Protein AF-A0A3D4JQE5-F1 (afdb_monomer_lite)

Radius of gyration: 26.77 Å; chains: 1; bounding box: 63×33×75 Å

pLDDT: mean 91.52, std 11.57, range [25.41, 98.88]

Foldseek 3Di:
DDDDDPDPPQDKDKDKDFQDDLQQKWKQWPLQFIDSNDQKDFLQQDDPPIGTKMKGKAFWDADPQQWDWDFKKKKFFFADWWQWKKKKWKKKAAFFDDGQPPGRDSVSSVVVVPGHIAPDTDIFIDRTHDGRDMDMGGTCVVNVCRSPVHGPRGGMMMMMMHIPNIITRMTGDPNNDPPRGMMMMTIITDPDDDDDFDDPDLLQKWKAFPVWQFIDSDDPDFCQLQDDPPTGIDMGGHTPPPDDPPPDDPPDDDDDDDDPDDDPDDGDGDDDDAPDHDDGHDRDRNRPVVRD

Structure (mmCIF, N/CA/C/O backbone):
data_AF-A0A3D4JQE5-F1
#
_entry.id   AF-A0A3D4JQE5-F1
#
loop_
_atom_site.group_PDB
_atom_site.id
_atom_site.type_symbol
_atom_site.label_atom_id
_atom_site.label_alt_id
_atom_site.label_comp_id
_atom_site.label_asym_id
_atom_site.label_entity_id
_atom_site.label_seq_id
_atom_site.pdbx_PDB_ins_code
_atom_site.Cartn_x
_atom_site.Cartn_y
_atom_site.Cartn_z
_atom_site.occupancy
_atom_site.B_iso_or_equiv
_atom_site.auth_seq_id
_atom_site.auth_comp_id
_atom_site.auth_asym_id
_atom_site.auth_atom_id
_atom_site.pdbx_PDB_model_num
ATOM 1 N N . MET A 1 1 ? 19.217 -6.061 46.600 1.00 32.53 1 MET A N 1
ATOM 2 C CA . MET A 1 1 ? 19.651 -5.000 45.668 1.00 32.53 1 MET A CA 1
ATOM 3 C C . MET A 1 1 ? 19.174 -5.424 44.291 1.00 32.53 1 MET A C 1
ATOM 5 O O . MET A 1 1 ? 19.676 -6.417 43.785 1.00 32.53 1 MET A O 1
ATOM 9 N N . ALA A 1 2 ? 18.116 -4.801 43.775 1.00 29.97 2 ALA A N 1
ATOM 10 C CA . ALA A 1 2 ? 17.581 -5.117 42.454 1.00 29.97 2 ALA A CA 1
ATOM 11 C C . ALA A 1 2 ? 18.119 -4.085 41.462 1.00 29.97 2 ALA A C 1
ATOM 13 O O . ALA A 1 2 ? 18.009 -2.882 41.693 1.00 29.97 2 ALA A O 1
ATOM 14 N N . LEU A 1 3 ? 18.747 -4.575 40.402 1.00 25.41 3 LEU A N 1
ATOM 15 C CA . LEU A 1 3 ? 19.205 -3.781 39.276 1.00 25.41 3 LEU A CA 1
ATOM 16 C C . LEU A 1 3 ? 18.044 -3.718 38.279 1.00 25.41 3 LEU A C 1
ATOM 18 O O . LEU A 1 3 ? 17.821 -4.666 37.532 1.00 25.41 3 LEU A O 1
ATOM 22 N N . CYS A 1 4 ? 17.266 -2.639 38.322 1.00 29.02 4 CYS A N 1
ATOM 23 C CA . CYS A 1 4 ? 16.270 -2.340 37.298 1.00 29.02 4 CYS A CA 1
ATOM 24 C C . CYS A 1 4 ? 16.925 -1.462 36.231 1.00 29.02 4 CYS A C 1
ATOM 26 O O . CYS A 1 4 ? 17.362 -0.354 36.536 1.00 29.02 4 CYS A O 1
ATOM 28 N N . PHE A 1 5 ? 16.965 -1.936 34.989 1.00 32.38 5 PHE A N 1
ATOM 29 C CA . PHE A 1 5 ? 17.209 -1.085 33.829 1.00 32.38 5 PHE A CA 1
ATOM 30 C C . PHE A 1 5 ? 15.931 -1.008 33.002 1.00 32.38 5 PHE A C 1
ATOM 32 O O . PHE A 1 5 ? 15.324 -2.034 32.698 1.00 32.38 5 PHE A O 1
ATOM 39 N N . SER A 1 6 ? 15.548 0.204 32.610 1.00 42.94 6 SER A N 1
ATOM 40 C CA . SER A 1 6 ? 14.575 0.417 31.545 1.00 42.94 6 SER A CA 1
ATOM 41 C C . SER A 1 6 ? 15.231 0.007 30.229 1.00 42.94 6 SER A C 1
ATOM 43 O O . SER A 1 6 ? 16.104 0.706 29.718 1.00 42.94 6 SER A O 1
ATOM 45 N N . CYS A 1 7 ? 14.866 -1.160 29.703 1.00 34.25 7 CYS A N 1
ATOM 46 C CA . CYS A 1 7 ? 15.237 -1.554 28.352 1.00 34.25 7 CYS A CA 1
ATOM 47 C C . CYS A 1 7 ? 14.166 -1.007 27.407 1.00 34.25 7 CYS A C 1
ATOM 49 O O . CYS A 1 7 ? 13.014 -1.434 27.469 1.00 34.25 7 CYS A O 1
ATOM 51 N N . PHE A 1 8 ? 14.527 -0.047 26.556 1.00 46.41 8 PHE A N 1
ATOM 52 C CA . PHE A 1 8 ? 13.690 0.295 25.412 1.00 46.41 8 PHE A CA 1
ATOM 53 C C . PHE A 1 8 ? 13.686 -0.915 24.481 1.00 46.41 8 PHE A C 1
ATOM 55 O O . PHE A 1 8 ? 14.697 -1.225 23.848 1.00 46.41 8 PHE A O 1
ATOM 62 N N . VAL A 1 9 ? 12.566 -1.631 24.426 1.00 48.09 9 VAL A N 1
ATOM 63 C CA . VAL A 1 9 ? 12.367 -2.682 23.431 1.00 48.09 9 VAL A CA 1
ATOM 64 C C . VAL A 1 9 ? 12.061 -1.972 22.116 1.00 48.09 9 VAL A C 1
ATOM 66 O O . VAL A 1 9 ? 10.905 -1.746 21.780 1.00 48.09 9 VAL A O 1
ATOM 69 N N . PHE A 1 10 ? 13.098 -1.571 21.379 1.00 55.66 10 PHE A N 1
ATOM 70 C CA . PHE A 1 10 ? 12.942 -1.155 19.986 1.00 55.66 10 PHE A CA 1
ATOM 71 C C . PHE A 1 10 ? 12.584 -2.397 19.163 1.00 55.66 10 PHE A C 1
ATOM 73 O O . PHE A 1 10 ? 13.444 -3.024 18.546 1.00 55.66 10 PHE A O 1
ATOM 80 N N . SER A 1 11 ? 11.315 -2.806 19.207 1.00 68.06 11 SER A N 1
ATOM 81 C CA . SER A 1 11 ? 10.825 -3.875 18.347 1.00 68.06 11 SER A CA 1
ATOM 82 C C . SER A 1 11 ? 10.813 -3.356 16.916 1.00 68.06 11 SER A C 1
ATOM 84 O O . SER A 1 11 ? 10.129 -2.380 16.598 1.00 68.06 11 SER A O 1
ATOM 86 N N . GLN A 1 12 ? 11.581 -4.003 16.043 1.00 79.56 12 GLN A N 1
ATOM 87 C CA . GLN A 1 12 ? 11.467 -3.763 14.613 1.00 79.56 12 GLN A CA 1
ATOM 88 C C . GLN A 1 12 ? 10.039 -4.118 14.182 1.00 79.56 12 GLN A C 1
ATOM 90 O O . GLN A 1 12 ? 9.563 -5.228 14.408 1.00 79.56 12 GLN A O 1
ATOM 95 N N . SER A 1 13 ? 9.362 -3.142 13.597 1.00 89.81 13 SER A N 1
ATOM 96 C CA . SER A 1 13 ? 8.036 -3.256 13.007 1.00 89.81 13 SER A CA 1
ATOM 97 C C . SER A 1 13 ? 8.156 -3.298 11.487 1.00 89.81 13 SER A C 1
ATOM 99 O O . SER A 1 13 ? 9.138 -2.819 10.910 1.00 89.81 13 SER A O 1
ATOM 101 N N . GLN A 1 14 ? 7.150 -3.875 10.837 1.00 93.00 14 GLN A N 1
ATOM 102 C CA . GLN A 1 14 ? 7.084 -3.987 9.386 1.00 93.00 14 GLN A CA 1
ATOM 103 C C . GLN A 1 14 ? 5.750 -3.436 8.890 1.00 93.00 14 GLN A C 1
ATOM 105 O O . GLN A 1 14 ? 4.693 -3.918 9.289 1.00 93.00 14 GLN A O 1
ATOM 110 N N . TYR A 1 15 ? 5.817 -2.483 7.963 1.00 94.12 15 TYR A N 1
ATOM 111 C CA . TYR A 1 15 ? 4.706 -2.132 7.086 1.00 94.12 15 TYR A CA 1
ATOM 112 C C . TYR A 1 15 ? 4.924 -2.822 5.738 1.00 94.12 15 TYR A C 1
ATOM 114 O O . TYR A 1 15 ? 6.042 -2.836 5.213 1.00 94.12 15 TYR A O 1
ATOM 122 N N . GLN A 1 16 ? 3.868 -3.400 5.173 1.00 96.06 16 GLN A N 1
ATOM 123 C CA . GLN A 1 16 ? 3.896 -3.988 3.840 1.00 96.06 16 GLN A CA 1
ATOM 124 C C . GLN A 1 16 ? 2.581 -3.705 3.123 1.00 96.06 16 GLN A C 1
ATOM 126 O O . GLN A 1 16 ? 1.510 -3.894 3.694 1.00 96.06 16 GLN A O 1
ATOM 131 N N . THR A 1 17 ? 2.678 -3.335 1.851 1.00 96.38 17 THR A N 1
ATOM 132 C CA . THR A 1 17 ? 1.536 -3.214 0.943 1.00 96.38 17 THR A CA 1
ATOM 133 C C . THR A 1 17 ? 1.910 -3.748 -0.438 1.00 96.38 17 THR A C 1
ATOM 135 O O . THR A 1 17 ? 3.093 -3.883 -0.759 1.00 96.38 17 THR A O 1
ATOM 138 N N . GLU A 1 18 ? 0.915 -4.085 -1.247 1.00 96.56 18 GLU A N 1
ATOM 139 C CA . GLU A 1 18 ? 1.091 -4.503 -2.639 1.00 96.56 18 GLU A CA 1
ATOM 140 C C . GLU A 1 18 ? 0.409 -3.519 -3.589 1.00 96.56 18 GLU A C 1
ATOM 142 O O . GLU A 1 18 ? -0.426 -2.715 -3.171 1.00 96.56 18 GLU A O 1
ATOM 147 N N . ILE A 1 19 ? 0.767 -3.578 -4.872 1.00 96.81 19 ILE A N 1
ATOM 148 C CA . ILE A 1 19 ? 0.050 -2.849 -5.921 1.00 96.81 19 ILE A CA 1
ATOM 149 C C . ILE A 1 19 ? -1.443 -3.197 -5.835 1.00 96.81 19 ILE A C 1
ATOM 151 O O . ILE A 1 19 ? -1.839 -4.360 -5.928 1.00 96.81 19 ILE A O 1
ATOM 155 N N . SER A 1 20 ? -2.269 -2.177 -5.605 1.00 95.06 20 SER A N 1
ATOM 156 C CA . SER A 1 20 ? -3.674 -2.329 -5.201 1.00 95.06 20 SER A CA 1
ATOM 157 C C . SER A 1 20 ? -4.678 -2.182 -6.350 1.00 95.06 20 SER A C 1
ATOM 159 O O . SER A 1 20 ? -5.849 -2.527 -6.188 1.00 95.06 20 SER A O 1
ATOM 161 N N . SER A 1 21 ? -4.245 -1.700 -7.519 1.00 95.06 21 SER A N 1
ATOM 162 C CA . SER A 1 21 ? -5.092 -1.545 -8.705 1.00 95.06 21 SER A CA 1
ATOM 163 C C . SER A 1 21 ? -4.290 -1.700 -9.998 1.00 95.06 21 SER A C 1
ATOM 165 O O . SER A 1 21 ? -3.073 -1.547 -9.990 1.00 95.06 21 SER A O 1
ATOM 167 N N . GLN A 1 22 ? -4.976 -1.960 -11.114 1.00 94.31 22 GLN A N 1
ATOM 168 C CA . GLN A 1 22 ? -4.338 -2.136 -12.424 1.00 94.31 22 GLN A CA 1
ATOM 169 C C . GLN A 1 22 ? -3.566 -0.893 -12.885 1.00 94.31 22 GLN A C 1
ATOM 171 O O . GLN A 1 22 ? -2.544 -1.013 -13.531 1.00 94.31 22 GLN A O 1
ATOM 176 N N . SER A 1 23 ? -4.023 0.314 -12.544 1.00 95.00 23 SER A N 1
ATOM 177 C CA . SER A 1 23 ? -3.333 1.549 -12.940 1.00 95.00 23 SER A CA 1
ATOM 178 C C . SER A 1 23 ? -2.126 1.894 -12.063 1.00 95.00 23 SER A C 1
ATOM 180 O O . SER A 1 23 ? -1.530 2.952 -12.254 1.00 95.00 23 SER A O 1
ATOM 182 N N . ASN A 1 24 ? -1.811 1.072 -11.060 1.00 97.00 24 ASN A N 1
ATOM 183 C CA . ASN A 1 24 ? -0.761 1.362 -10.087 1.00 97.00 24 ASN A CA 1
ATOM 184 C C . ASN A 1 24 ? 0.601 0.780 -10.481 1.00 97.00 24 ASN A C 1
ATOM 186 O O . ASN A 1 24 ? 1.597 1.114 -9.848 1.00 97.00 24 ASN A O 1
ATOM 190 N N . ASP A 1 25 ? 0.682 -0.020 -11.535 1.00 97.12 25 ASP A N 1
ATOM 191 C CA . ASP A 1 25 ? 1.924 -0.282 -12.246 1.00 97.12 25 ASP A CA 1
ATOM 192 C C . ASP A 1 25 ? 1.787 0.120 -13.715 1.00 97.12 25 ASP A C 1
ATOM 194 O O . ASP A 1 25 ? 0.695 0.136 -14.280 1.00 97.12 25 ASP A O 1
ATOM 198 N N . ALA A 1 26 ? 2.885 0.590 -14.301 1.00 97.69 26 ALA A N 1
ATOM 199 C CA . ALA A 1 26 ? 2.858 1.135 -15.647 1.00 97.69 26 ALA A CA 1
ATOM 200 C C . ALA A 1 26 ? 4.175 0.925 -16.389 1.00 97.69 26 ALA A C 1
ATOM 202 O O . ALA A 1 26 ? 5.257 1.201 -15.864 1.00 97.69 26 ALA A O 1
ATOM 203 N N . GLU A 1 27 ? 4.048 0.549 -17.653 1.00 97.75 27 GLU A N 1
ATOM 204 C CA . GLU A 1 27 ? 5.104 0.486 -18.656 1.00 97.75 27 GLU A CA 1
ATOM 205 C C . GLU A 1 27 ? 5.055 1.763 -19.503 1.00 97.75 27 GLU A C 1
ATOM 207 O O . GLU A 1 27 ? 4.039 2.047 -20.142 1.00 97.75 27 GLU A O 1
ATOM 212 N N . VAL A 1 28 ? 6.132 2.549 -19.564 1.00 98.31 28 VAL A N 1
ATOM 213 C CA . VAL A 1 28 ? 6.180 3.740 -20.429 1.00 98.31 28 VAL A CA 1
ATOM 214 C C . VAL A 1 28 ? 7.209 3.564 -21.535 1.00 98.31 28 VAL A C 1
ATOM 216 O O . VAL A 1 28 ? 8.416 3.704 -21.317 1.00 98.31 28 VAL A O 1
ATOM 219 N N . LEU A 1 29 ? 6.709 3.369 -22.753 1.00 97.06 29 LEU A N 1
ATOM 220 C CA . LEU A 1 29 ? 7.501 3.184 -23.966 1.00 97.06 29 LEU A CA 1
ATOM 221 C C . LEU A 1 29 ? 8.334 4.429 -24.328 1.00 97.06 29 LEU A C 1
ATOM 223 O O . LEU A 1 29 ? 8.120 5.547 -23.836 1.00 97.06 29 LEU A O 1
ATOM 227 N N . ALA A 1 30 ? 9.295 4.260 -25.236 1.00 96.25 30 ALA A N 1
ATOM 228 C CA . ALA A 1 30 ? 10.155 5.341 -25.731 1.00 96.25 30 ALA A CA 1
ATOM 229 C C . ALA A 1 30 ? 9.382 6.500 -26.399 1.00 96.25 30 ALA A C 1
ATOM 231 O O . ALA A 1 30 ? 9.798 7.653 -26.300 1.00 96.25 30 ALA A O 1
ATOM 232 N N . ASN A 1 31 ? 8.235 6.218 -27.025 1.00 96.00 31 ASN A N 1
ATOM 233 C CA . ASN A 1 31 ? 7.315 7.219 -27.593 1.00 96.00 31 ASN A CA 1
ATOM 234 C C . ASN A 1 31 ? 6.386 7.872 -26.536 1.00 96.00 31 ASN A C 1
ATOM 236 O O . ASN A 1 31 ? 5.529 8.685 -26.885 1.00 96.00 31 ASN A O 1
ATOM 240 N N . ASN A 1 32 ? 6.569 7.528 -25.257 1.00 97.81 32 ASN A N 1
ATOM 241 C CA . ASN A 1 32 ? 5.815 7.973 -24.084 1.00 97.81 32 ASN A CA 1
ATOM 242 C C . ASN A 1 32 ? 4.377 7.462 -23.967 1.00 97.81 32 ASN A C 1
ATOM 244 O O . ASN A 1 32 ? 3.674 7.904 -23.061 1.00 97.81 32 ASN A O 1
ATOM 248 N N . THR A 1 33 ? 3.918 6.547 -24.821 1.00 97.19 33 THR A N 1
ATOM 249 C CA . THR A 1 33 ? 2.646 5.863 -24.546 1.00 97.19 33 THR A CA 1
ATOM 250 C C . THR A 1 33 ? 2.795 4.953 -23.334 1.00 97.19 33 THR A C 1
ATOM 252 O O . THR A 1 33 ? 3.892 4.458 -23.059 1.00 97.19 33 THR A O 1
ATOM 255 N N . VAL A 1 34 ? 1.696 4.765 -22.610 1.00 97.31 34 VAL A N 1
ATOM 256 C CA . VAL A 1 34 ? 1.672 4.012 -21.352 1.00 97.31 34 VAL A CA 1
ATOM 257 C C . VAL A 1 34 ? 0.869 2.733 -21.532 1.00 97.31 34 VAL A C 1
ATOM 259 O O . VAL A 1 34 ? -0.220 2.786 -22.104 1.00 97.31 34 VAL A O 1
ATOM 262 N N . SER A 1 35 ? 1.394 1.621 -21.031 1.00 95.56 35 SER A N 1
ATOM 263 C CA . SER A 1 35 ? 0.659 0.378 -20.810 1.00 95.56 35 SER A CA 1
ATOM 264 C C . SER A 1 35 ? 0.369 0.243 -19.319 1.00 95.56 35 SER A C 1
ATOM 266 O O . SER A 1 35 ? 1.259 0.459 -18.497 1.00 95.56 35 SER A O 1
ATOM 268 N N . PHE A 1 36 ? -0.881 -0.064 -18.984 1.00 93.81 36 PHE A N 1
ATOM 269 C CA . PHE A 1 36 ? -1.316 -0.326 -17.609 1.00 93.81 36 PHE A CA 1
ATOM 270 C C . PHE A 1 36 ? -1.842 -1.745 -17.444 1.00 93.81 36 PHE A C 1
ATOM 272 O O . PHE A 1 36 ? -2.075 -2.149 -16.323 1.00 93.81 36 PHE A O 1
ATOM 279 N N . ASP A 1 37 ? -2.110 -2.478 -18.523 1.00 87.38 37 ASP A N 1
ATOM 280 C CA . ASP A 1 37 ? -2.814 -3.763 -18.528 1.00 87.38 37 ASP A CA 1
ATOM 281 C C . ASP A 1 37 ? -1.902 -4.948 -18.871 1.00 87.38 37 ASP A C 1
ATOM 283 O O . ASP A 1 37 ? -2.392 -6.048 -19.129 1.00 87.38 37 ASP A O 1
ATOM 287 N N . SER A 1 38 ? -0.583 -4.737 -18.828 1.00 87.06 38 SER A N 1
ATOM 288 C CA . SER A 1 38 ? 0.398 -5.805 -19.002 1.00 87.06 38 SER A CA 1
ATOM 289 C C . SER A 1 38 ? 0.265 -6.870 -17.907 1.00 87.06 38 SER A C 1
ATOM 291 O O . SER A 1 38 ? -0.024 -6.568 -16.741 1.00 87.06 38 SER A O 1
ATOM 293 N N . SER A 1 39 ? 0.457 -8.139 -18.273 1.00 85.12 39 SER A N 1
ATOM 294 C CA . SER A 1 39 ? 0.485 -9.269 -17.328 1.00 85.12 39 SER A CA 1
ATOM 295 C C . SER A 1 39 ? 1.779 -9.339 -16.512 1.00 85.12 39 SER A C 1
ATOM 297 O O . SER A 1 39 ? 1.828 -9.972 -15.450 1.00 85.12 39 SER A O 1
ATOM 299 N N . ASP A 1 40 ? 2.798 -8.658 -17.003 1.00 93.69 40 ASP A N 1
ATOM 300 C CA . ASP A 1 40 ? 4.170 -8.617 -16.547 1.00 93.69 40 ASP A CA 1
ATOM 301 C C . ASP A 1 40 ? 4.720 -7.185 -16.608 1.00 93.69 40 ASP A C 1
ATOM 303 O O . ASP A 1 40 ? 4.018 -6.251 -16.984 1.00 93.69 40 ASP A O 1
ATOM 307 N N . LEU A 1 41 ? 5.923 -7.007 -16.070 1.00 97.69 41 LEU A N 1
ATOM 308 C CA . LEU A 1 41 ? 6.670 -5.761 -16.039 1.00 97.69 41 LEU A CA 1
ATOM 309 C C . LEU A 1 41 ? 8.107 -6.044 -16.474 1.00 97.69 41 LEU A C 1
ATOM 311 O O . LEU A 1 41 ? 8.836 -6.792 -15.799 1.00 97.69 41 LEU A O 1
ATOM 315 N N . GLU A 1 42 ? 8.570 -5.386 -17.532 1.00 96.81 42 GLU A N 1
ATOM 316 C CA . GLU A 1 42 ? 9.903 -5.623 -18.083 1.00 96.81 42 GLU A CA 1
ATOM 317 C C . GLU A 1 42 ? 10.897 -4.652 -17.447 1.00 96.81 42 GLU A C 1
ATOM 319 O O . GLU A 1 42 ? 11.346 -3.659 -18.038 1.00 96.81 42 GLU A O 1
ATOM 324 N N . LEU A 1 43 ? 11.291 -4.960 -16.209 1.00 98.19 43 LEU A N 1
ATOM 325 C CA . LEU A 1 43 ? 12.202 -4.105 -15.447 1.00 98.19 43 LEU A CA 1
ATOM 326 C C . LEU A 1 43 ? 13.557 -3.935 -16.145 1.00 98.19 43 LEU A C 1
ATOM 328 O O . LEU A 1 43 ? 14.231 -2.931 -15.917 1.00 98.19 43 LEU A O 1
ATOM 332 N N . SER A 1 44 ? 13.948 -4.853 -17.039 1.00 97.50 44 SER A N 1
ATOM 333 C CA . SER A 1 44 ? 15.145 -4.704 -17.879 1.00 97.50 44 SER A CA 1
ATOM 334 C C . SER A 1 44 ? 15.124 -3.501 -18.815 1.00 97.50 44 SER A C 1
ATOM 336 O O . SER A 1 44 ? 16.181 -3.128 -19.333 1.00 97.50 44 SER A O 1
ATOM 338 N N . GLY A 1 45 ? 13.988 -2.817 -18.945 1.00 97.50 45 GLY A N 1
ATOM 339 C CA . GLY A 1 45 ? 13.854 -1.568 -19.685 1.00 97.50 45 GLY A CA 1
ATOM 340 C C . GLY A 1 45 ? 13.606 -1.783 -21.175 1.00 97.50 45 GLY A C 1
ATOM 341 O O . GLY A 1 45 ? 13.839 -0.870 -21.973 1.00 97.50 45 GLY A O 1
ATOM 342 N N . LYS A 1 46 ? 13.169 -2.987 -21.560 1.00 96.06 46 LYS A N 1
ATOM 343 C CA . LYS A 1 46 ? 12.733 -3.303 -22.918 1.00 96.06 46 LYS A CA 1
ATOM 344 C C . LYS A 1 46 ? 11.757 -4.481 -22.949 1.00 96.06 46 LYS A C 1
ATOM 346 O O . LYS A 1 46 ? 11.968 -5.438 -22.215 1.00 96.06 46 LYS A O 1
ATOM 351 N N . ASP A 1 47 ? 10.832 -4.455 -23.899 1.00 93.38 47 ASP A N 1
ATOM 352 C CA . ASP A 1 47 ? 10.135 -5.638 -24.415 1.00 93.38 47 ASP A CA 1
ATOM 353 C C . ASP A 1 47 ? 10.620 -5.894 -25.852 1.00 93.38 47 ASP A C 1
ATOM 355 O O . ASP A 1 47 ? 10.451 -5.065 -26.758 1.00 93.38 47 ASP A O 1
ATOM 359 N N . GLY A 1 48 ? 11.328 -7.007 -26.058 1.00 91.38 48 GLY A N 1
ATOM 360 C CA . GLY A 1 48 ? 12.019 -7.290 -27.314 1.00 91.38 48 GLY A CA 1
ATOM 361 C C . GLY A 1 48 ? 12.995 -6.168 -27.694 1.00 91.38 48 GLY A C 1
ATOM 362 O O . GLY A 1 48 ? 14.052 -6.012 -27.078 1.00 91.38 48 GLY A O 1
ATOM 363 N N . THR A 1 49 ? 12.657 -5.394 -28.731 1.00 92.38 49 THR A N 1
ATOM 364 C CA . THR A 1 49 ? 13.425 -4.217 -29.191 1.00 92.38 49 THR A CA 1
ATOM 365 C C . THR A 1 49 ? 12.861 -2.879 -28.707 1.00 92.38 49 THR A C 1
ATOM 367 O O . THR A 1 49 ? 13.469 -1.835 -28.953 1.00 92.38 49 THR A O 1
ATOM 370 N N . ASN A 1 50 ? 11.690 -2.879 -28.073 1.00 94.94 50 ASN A N 1
ATOM 371 C CA . ASN A 1 50 ? 11.001 -1.670 -27.642 1.00 94.94 50 ASN A CA 1
ATOM 372 C C . ASN A 1 50 ? 11.520 -1.251 -26.272 1.00 94.94 50 ASN A C 1
ATOM 374 O O . ASN A 1 50 ? 11.338 -1.971 -25.303 1.00 94.94 50 ASN A O 1
ATOM 378 N N . LEU A 1 51 ? 12.164 -0.088 -26.181 1.00 97.69 51 LEU A N 1
ATOM 379 C CA . LEU A 1 51 ? 12.641 0.444 -24.905 1.00 97.69 51 LEU A CA 1
ATOM 380 C C . LEU A 1 51 ? 11.491 1.013 -24.074 1.00 97.69 51 LEU A C 1
ATOM 382 O O . LEU A 1 51 ? 10.628 1.723 -24.605 1.00 97.69 51 LEU A O 1
ATOM 386 N N . GLN A 1 52 ? 11.559 0.796 -22.763 1.00 96.88 52 GLN A N 1
ATOM 387 C CA . GLN A 1 52 ? 10.579 1.303 -21.812 1.00 96.88 52 GLN A CA 1
ATOM 388 C C . GLN A 1 52 ? 11.146 1.499 -20.408 1.00 96.88 52 GLN A C 1
ATOM 390 O O . GLN A 1 52 ? 12.291 1.164 -20.108 1.00 96.88 52 GLN A O 1
ATOM 395 N N . GLU A 1 53 ? 10.339 2.115 -19.557 1.00 98.19 53 GLU A N 1
ATOM 396 C CA . GLU A 1 53 ? 10.620 2.327 -18.142 1.00 98.19 53 GLU A CA 1
ATOM 397 C C . GLU A 1 53 ? 9.399 1.900 -17.330 1.00 98.19 53 GLU A C 1
ATOM 399 O O . GLU A 1 53 ? 8.271 2.137 -17.765 1.00 98.19 53 GLU A O 1
ATOM 404 N N . THR A 1 54 ? 9.622 1.327 -16.150 1.00 98.56 54 THR A N 1
ATOM 405 C CA . THR A 1 54 ? 8.543 0.831 -15.289 1.00 98.56 54 THR A CA 1
ATOM 406 C C . THR A 1 54 ? 8.298 1.793 -14.132 1.00 98.56 54 THR A C 1
ATOM 408 O O . THR A 1 54 ? 9.241 2.324 -13.534 1.00 98.56 54 THR A O 1
ATOM 411 N N . PHE A 1 55 ? 7.031 2.009 -13.794 1.00 98.69 55 PHE A N 1
ATOM 412 C CA . PHE A 1 55 ? 6.595 2.878 -12.705 1.00 98.69 55 PHE A CA 1
ATOM 413 C C . PHE A 1 55 ? 5.668 2.106 -11.773 1.00 98.69 55 PHE A C 1
ATOM 415 O O . PHE A 1 55 ? 4.810 1.364 -12.238 1.00 98.69 55 PHE A O 1
ATOM 422 N N . LEU A 1 56 ? 5.849 2.278 -10.466 1.00 98.69 56 LEU A N 1
ATOM 423 C CA . LEU A 1 56 ? 5.071 1.597 -9.430 1.00 98.69 56 LEU A CA 1
ATOM 424 C C . LEU A 1 56 ? 4.520 2.622 -8.452 1.00 98.69 56 LEU A C 1
ATOM 426 O O . LEU A 1 56 ? 5.301 3.396 -7.907 1.00 98.69 56 LEU A O 1
ATOM 430 N N . TYR A 1 57 ? 3.220 2.580 -8.188 1.00 98.44 57 TYR A N 1
ATOM 431 C CA . TYR A 1 57 ? 2.503 3.471 -7.287 1.00 98.44 57 TYR A CA 1
ATOM 432 C C . TYR A 1 57 ? 1.863 2.687 -6.139 1.00 98.44 57 TYR A C 1
ATOM 434 O O . TYR A 1 57 ? 1.047 1.790 -6.337 1.00 98.44 57 TYR A O 1
ATOM 442 N N . PHE A 1 58 ? 2.209 3.063 -4.915 1.00 98.31 58 PHE A N 1
ATOM 443 C CA . PHE A 1 58 ? 1.666 2.505 -3.683 1.00 98.31 58 PHE A CA 1
ATOM 444 C C . PHE A 1 58 ? 0.892 3.601 -2.946 1.00 98.31 58 PHE A C 1
ATOM 446 O O . PHE A 1 58 ? 1.461 4.643 -2.613 1.00 98.31 58 PHE A O 1
ATOM 453 N N . ASN A 1 59 ? -0.398 3.381 -2.697 1.00 95.75 59 ASN A N 1
ATOM 454 C CA . ASN A 1 59 ? -1.263 4.318 -1.978 1.00 95.75 59 ASN A CA 1
ATOM 455 C C . ASN A 1 59 ? -1.420 3.960 -0.493 1.00 95.75 59 ASN A C 1
ATOM 457 O O . ASN A 1 59 ? -1.189 2.821 -0.090 1.00 95.75 59 ASN A O 1
ATOM 461 N N . ASP A 1 60 ? -1.855 4.946 0.294 1.00 93.38 60 ASP A N 1
ATOM 462 C CA . ASP A 1 60 ? -2.299 4.799 1.689 1.00 93.38 60 ASP A CA 1
ATOM 463 C C . ASP A 1 60 ? -1.237 4.230 2.644 1.00 93.38 60 ASP A C 1
ATOM 465 O O . ASP A 1 60 ? -1.518 3.463 3.573 1.00 93.38 60 ASP A O 1
ATOM 469 N N . ILE A 1 61 ? 0.017 4.639 2.448 1.00 94.25 61 ILE A N 1
ATOM 470 C CA . ILE A 1 61 ? 1.108 4.255 3.340 1.00 94.25 61 ILE A CA 1
ATOM 471 C C . ILE A 1 61 ? 1.011 5.090 4.599 1.00 94.25 61 ILE A C 1
ATOM 473 O O . ILE A 1 61 ? 1.173 6.306 4.550 1.00 94.25 61 ILE A O 1
ATOM 477 N N . THR A 1 62 ? 0.765 4.423 5.723 1.00 91.81 62 THR A N 1
ATOM 478 C CA . THR A 1 62 ? 0.668 5.049 7.041 1.00 91.81 62 THR A CA 1
ATOM 479 C C . THR A 1 62 ? 1.712 4.441 7.964 1.00 91.81 62 THR A C 1
ATOM 481 O O . THR A 1 62 ? 1.723 3.226 8.163 1.00 91.81 62 THR A O 1
ATOM 484 N N . LEU A 1 63 ? 2.584 5.276 8.529 1.00 91.62 63 LEU A N 1
ATOM 485 C CA . LEU A 1 63 ? 3.538 4.873 9.563 1.00 91.62 63 LEU A CA 1
ATOM 486 C C . LEU A 1 63 ? 3.261 5.673 10.846 1.00 91.62 63 LEU A C 1
ATOM 488 O O . LEU A 1 63 ? 2.731 6.786 10.776 1.00 91.62 63 LEU A O 1
ATOM 492 N N . PRO A 1 64 ? 3.620 5.141 12.027 1.00 88.94 64 PRO A N 1
ATOM 493 C CA . PRO A 1 64 ? 3.581 5.910 13.267 1.00 88.94 64 PRO A CA 1
ATOM 494 C C . PRO A 1 64 ? 4.377 7.216 13.168 1.00 88.94 64 PRO A C 1
ATOM 496 O O . PRO A 1 64 ? 5.416 7.274 12.513 1.00 88.94 64 PRO A O 1
ATOM 499 N N . SER A 1 65 ? 3.935 8.261 13.868 1.00 86.94 65 SER A N 1
ATOM 500 C CA . SER A 1 65 ? 4.581 9.583 13.818 1.00 86.94 65 SER A CA 1
ATOM 501 C C . SER A 1 65 ? 5.991 9.625 14.415 1.00 86.94 65 SER A C 1
ATOM 503 O O . SER A 1 65 ? 6.733 10.583 14.215 1.00 86.94 65 SER A O 1
ATOM 505 N N . ASP A 1 66 ? 6.366 8.603 15.175 1.00 87.75 66 ASP A N 1
ATOM 506 C CA . ASP A 1 66 ? 7.704 8.401 15.727 1.00 87.75 66 ASP A CA 1
ATOM 507 C C . ASP A 1 66 ? 8.490 7.312 14.972 1.00 87.75 66 ASP A C 1
ATOM 509 O O . ASP A 1 66 ? 9.538 6.869 15.445 1.00 87.75 66 ASP A O 1
ATOM 513 N N . ALA A 1 67 ? 7.993 6.858 13.813 1.00 90.75 67 ALA A N 1
ATOM 514 C CA . ALA A 1 67 ? 8.637 5.813 13.035 1.00 90.75 67 ALA A CA 1
ATOM 515 C C . ALA A 1 67 ? 10.019 6.257 12.540 1.00 90.75 67 ALA A C 1
ATOM 517 O O . ALA A 1 67 ? 10.172 7.221 11.788 1.00 90.75 67 ALA A O 1
ATOM 518 N N . VAL A 1 68 ? 11.034 5.478 12.904 1.00 91.75 68 VAL A N 1
ATOM 519 C CA . VAL A 1 68 ? 12.387 5.580 12.361 1.00 91.75 68 VAL A CA 1
ATOM 520 C C . VAL A 1 68 ? 12.566 4.478 11.327 1.00 91.75 68 VAL A C 1
ATOM 522 O O . VAL A 1 68 ? 12.637 3.298 11.672 1.00 91.75 68 VAL A O 1
ATOM 525 N N . VAL A 1 69 ? 12.622 4.857 10.050 1.00 93.88 69 VAL A N 1
ATOM 526 C CA . VAL A 1 69 ? 12.793 3.915 8.936 1.00 93.88 69 VAL A CA 1
ATOM 527 C C . VAL A 1 69 ? 14.199 3.315 8.960 1.00 93.88 69 VAL A C 1
ATOM 529 O O . VAL A 1 69 ? 15.211 4.022 8.965 1.00 93.88 69 VAL A O 1
ATOM 532 N N . ASN A 1 70 ? 14.267 1.987 8.952 1.00 94.44 70 ASN A N 1
ATOM 533 C CA . ASN A 1 70 ? 15.497 1.207 9.066 1.00 94.44 70 ASN A CA 1
ATOM 534 C C . ASN A 1 70 ? 15.911 0.553 7.750 1.00 94.44 70 ASN A C 1
ATOM 536 O O . ASN A 1 70 ? 17.107 0.490 7.488 1.00 94.44 70 ASN A O 1
ATOM 540 N N . ASN A 1 71 ? 14.950 0.108 6.940 1.00 97.06 71 ASN A N 1
ATOM 541 C CA . ASN A 1 71 ? 15.176 -0.500 5.628 1.00 97.06 71 ASN A CA 1
ATOM 542 C C . ASN A 1 71 ? 13.909 -0.329 4.780 1.00 97.06 71 ASN A C 1
ATOM 544 O O . ASN A 1 71 ? 12.798 -0.434 5.310 1.00 97.06 71 ASN A O 1
ATOM 548 N N . VAL A 1 72 ? 14.069 -0.100 3.482 1.00 98.31 72 VAL A N 1
ATOM 549 C CA . VAL A 1 72 ? 12.960 -0.052 2.521 1.00 98.31 72 VAL A CA 1
ATOM 550 C C . VAL A 1 72 ? 13.334 -0.912 1.332 1.00 98.31 72 VAL A C 1
ATOM 552 O O . VAL A 1 72 ? 14.442 -0.797 0.829 1.00 98.31 72 VAL A O 1
ATOM 555 N N . TYR A 1 73 ? 12.440 -1.766 0.855 1.00 98.88 73 TYR A N 1
ATOM 556 C CA . TYR A 1 73 ? 12.724 -2.566 -0.333 1.00 98.88 73 TYR A CA 1
ATOM 557 C C . TYR A 1 73 ? 11.450 -2.967 -1.064 1.00 98.88 73 TYR A C 1
ATOM 559 O O . TYR A 1 73 ? 10.351 -2.978 -0.502 1.00 98.88 73 TYR A O 1
ATOM 567 N N . LEU A 1 74 ? 11.621 -3.314 -2.335 1.00 98.88 74 LEU A N 1
ATOM 568 C CA . LEU A 1 74 ? 10.573 -3.852 -3.184 1.00 98.88 74 LEU A CA 1
ATOM 569 C C . LEU A 1 74 ? 10.699 -5.375 -3.269 1.00 98.88 74 LEU A C 1
ATOM 571 O O . LEU A 1 74 ? 11.807 -5.920 -3.308 1.00 98.88 74 LEU A O 1
ATOM 575 N N . ILE A 1 75 ? 9.560 -6.061 -3.305 1.00 98.69 75 ILE A N 1
ATOM 576 C CA . ILE A 1 75 ? 9.468 -7.491 -3.605 1.00 98.69 75 ILE A CA 1
ATOM 577 C C . ILE A 1 75 ? 8.815 -7.657 -4.972 1.00 98.69 75 ILE A C 1
ATOM 579 O O . ILE A 1 75 ? 7.754 -7.089 -5.221 1.00 98.69 75 ILE A O 1
ATOM 583 N N . PHE A 1 76 ? 9.416 -8.506 -5.798 1.00 98.56 76 PHE A N 1
ATOM 584 C CA . PHE A 1 76 ? 8.898 -8.927 -7.095 1.00 98.56 76 PHE A CA 1
ATOM 585 C C . PHE A 1 76 ? 8.867 -10.449 -7.193 1.00 98.56 76 PHE A C 1
ATOM 587 O O . PHE A 1 76 ? 9.516 -11.146 -6.407 1.00 98.56 76 PHE A O 1
ATOM 594 N N . TYR A 1 77 ? 8.148 -10.964 -8.184 1.00 98.25 77 TYR A N 1
ATOM 595 C CA . TYR A 1 77 ? 8.132 -12.382 -8.520 1.00 98.25 77 TYR A CA 1
ATOM 596 C C . TYR A 1 77 ? 8.381 -12.544 -10.013 1.00 98.25 77 TYR A C 1
ATOM 598 O O . TYR A 1 77 ? 7.770 -11.826 -10.794 1.00 98.25 77 TYR A O 1
ATOM 606 N N . GLY A 1 78 ? 9.282 -13.440 -10.412 1.00 97.81 78 GLY A N 1
ATOM 607 C CA . GLY A 1 78 ? 9.631 -13.597 -11.826 1.00 97.81 78 GLY A CA 1
ATOM 608 C C . GLY A 1 78 ? 8.470 -14.109 -12.680 1.00 97.81 78 GLY A C 1
ATOM 609 O O . GLY A 1 78 ? 7.696 -14.961 -12.230 1.00 97.81 78 GLY A O 1
ATOM 610 N N . ASP A 1 79 ? 8.361 -13.598 -13.904 1.00 96.62 79 ASP A N 1
ATOM 611 C CA . ASP A 1 79 ? 7.372 -14.047 -14.889 1.00 96.62 79 ASP A CA 1
ATOM 612 C C . ASP A 1 79 ? 7.979 -15.025 -15.898 1.00 96.62 79 ASP A C 1
ATOM 614 O O . ASP A 1 79 ? 7.488 -16.145 -16.043 1.00 96.62 79 ASP A O 1
ATOM 618 N N . GLU A 1 80 ? 9.122 -14.657 -16.476 1.00 92.75 80 GLU A N 1
ATOM 619 C CA . GLU A 1 80 ? 9.790 -15.417 -17.530 1.00 92.75 80 GLU A CA 1
ATOM 620 C C . GLU A 1 80 ? 11.188 -15.883 -17.111 1.00 92.75 80 GLU A C 1
ATOM 622 O O . GLU A 1 80 ? 11.864 -15.272 -16.280 1.00 92.75 80 GLU A O 1
ATOM 627 N N . VAL A 1 81 ? 11.648 -16.994 -17.692 1.00 95.69 81 VAL A N 1
ATOM 628 C CA . VAL A 1 81 ? 13.000 -17.502 -17.430 1.00 95.69 81 VAL A CA 1
ATOM 629 C C . VAL A 1 81 ? 14.022 -16.725 -18.249 1.00 95.69 81 VAL A C 1
ATOM 631 O O . VAL A 1 81 ? 13.926 -16.641 -19.468 1.00 95.69 81 VAL A O 1
ATOM 634 N N . SER A 1 82 ? 15.074 -16.267 -17.582 1.00 94.94 82 SER A N 1
ATOM 635 C CA . SER A 1 82 ? 16.228 -15.629 -18.205 1.00 94.94 82 SER A CA 1
ATOM 636 C C . SER A 1 82 ? 17.494 -15.949 -17.424 1.00 94.94 82 SER A C 1
ATOM 638 O O . SER A 1 82 ? 17.487 -16.020 -16.196 1.00 94.94 82 SER A O 1
ATOM 640 N N . THR A 1 83 ? 18.601 -16.142 -18.136 1.00 95.38 83 THR A N 1
ATOM 641 C CA . THR A 1 83 ? 19.927 -16.386 -17.543 1.00 95.38 83 THR A CA 1
ATOM 642 C C . THR A 1 83 ? 20.850 -15.176 -17.641 1.00 95.38 83 THR A C 1
ATOM 644 O O . THR A 1 83 ? 21.974 -15.221 -17.146 1.00 95.38 83 THR A O 1
ATOM 647 N N . ASN A 1 84 ? 20.408 -14.110 -18.310 1.00 94.81 84 ASN A N 1
ATOM 648 C CA . ASN A 1 84 ? 21.214 -12.921 -18.550 1.00 94.81 84 ASN A CA 1
ATOM 649 C C . ASN A 1 84 ? 20.990 -11.908 -17.428 1.00 94.81 84 ASN A C 1
ATOM 651 O O . ASN A 1 84 ? 19.855 -11.665 -17.023 1.00 94.81 84 ASN A O 1
ATOM 655 N N . SER A 1 85 ? 22.070 -11.303 -16.942 1.00 95.56 85 SER A N 1
ATOM 656 C CA . SER A 1 85 ? 21.981 -10.242 -15.947 1.00 95.56 85 SER A CA 1
ATOM 657 C C . SER A 1 85 ? 21.466 -8.935 -16.546 1.00 95.56 85 SER A C 1
ATOM 659 O O . SER A 1 85 ? 21.683 -8.622 -17.721 1.00 95.56 85 SER A O 1
ATOM 661 N N . THR A 1 86 ? 20.828 -8.146 -15.691 1.00 97.12 86 THR A N 1
ATOM 662 C CA . THR A 1 86 ? 20.318 -6.812 -15.998 1.00 97.12 86 THR A CA 1
ATOM 663 C C . THR A 1 86 ? 20.736 -5.869 -14.873 1.00 97.12 86 THR A C 1
ATOM 665 O O . THR A 1 86 ? 20.763 -6.261 -13.706 1.00 97.12 86 THR A O 1
ATOM 668 N N . THR A 1 87 ? 21.038 -4.615 -15.205 1.00 98.50 87 THR A N 1
ATOM 669 C CA . THR A 1 87 ? 21.264 -3.558 -14.212 1.00 98.50 87 THR A CA 1
ATOM 670 C C . THR A 1 87 ? 20.079 -2.602 -14.209 1.00 98.50 87 THR A C 1
ATOM 672 O O . THR A 1 87 ? 19.733 -2.038 -15.248 1.00 98.50 87 THR A O 1
ATOM 675 N N . LEU A 1 88 ? 19.483 -2.403 -13.036 1.00 98.62 88 LEU A N 1
ATOM 676 C CA . LEU A 1 88 ? 18.359 -1.506 -12.795 1.00 98.62 88 LEU A CA 1
ATOM 677 C C . LEU A 1 88 ? 18.816 -0.277 -12.011 1.00 98.62 88 LEU A C 1
ATOM 679 O O . LEU A 1 88 ? 19.658 -0.382 -11.120 1.00 98.62 88 LEU A O 1
ATOM 683 N N . LYS A 1 89 ? 18.204 0.872 -12.290 1.00 98.75 89 LYS A N 1
ATOM 684 C CA . LYS A 1 89 ? 18.278 2.081 -11.464 1.00 98.75 89 LYS A CA 1
ATOM 685 C C . LYS A 1 89 ? 16.897 2.400 -10.918 1.00 98.75 89 LYS A C 1
ATOM 687 O O . LYS A 1 89 ? 15.950 2.512 -11.696 1.00 98.75 89 LYS A O 1
ATOM 692 N N . ILE A 1 90 ? 16.804 2.543 -9.601 1.00 98.88 90 ILE A N 1
ATOM 693 C CA . ILE A 1 90 ? 15.557 2.821 -8.888 1.00 98.88 90 ILE A CA 1
ATOM 694 C C . ILE A 1 90 ? 15.627 4.230 -8.304 1.00 98.88 90 ILE A C 1
ATOM 696 O O . ILE A 1 90 ? 16.510 4.527 -7.496 1.00 98.88 90 ILE A O 1
ATOM 700 N N . ASN A 1 91 ? 14.678 5.073 -8.696 1.00 98.81 91 ASN A N 1
ATOM 701 C CA . ASN A 1 91 ? 14.439 6.400 -8.134 1.00 98.81 91 ASN A CA 1
ATOM 702 C C . ASN A 1 91 ? 13.062 6.433 -7.462 1.00 98.81 91 ASN A C 1
ATOM 704 O O . ASN A 1 91 ? 12.163 5.684 -7.848 1.00 98.81 91 ASN A O 1
ATOM 708 N N . GLY A 1 92 ? 12.881 7.332 -6.499 1.00 98.44 92 GLY A N 1
ATOM 709 C CA . GLY A 1 92 ? 11.591 7.581 -5.855 1.00 98.44 92 GLY A CA 1
ATOM 710 C C . GLY A 1 92 ? 11.077 8.989 -6.139 1.00 98.44 92 GLY A C 1
ATOM 711 O O . GLY A 1 92 ? 11.873 9.917 -6.253 1.00 98.44 92 GLY A O 1
ATOM 712 N N . GLU A 1 93 ? 9.768 9.163 -6.304 1.00 98.38 93 GLU A N 1
ATOM 713 C CA . GLU A 1 93 ? 9.153 10.489 -6.463 1.00 98.38 93 GLU A CA 1
ATOM 714 C C . GLU A 1 93 ? 9.204 11.264 -5.133 1.00 98.38 93 GLU A C 1
ATOM 716 O O . GLU A 1 93 ? 8.927 10.710 -4.071 1.00 98.38 93 GLU A O 1
ATOM 721 N N . ILE A 1 94 ? 9.587 12.541 -5.182 1.00 97.38 94 ILE A N 1
ATOM 722 C CA . ILE A 1 94 ? 9.708 13.410 -4.010 1.00 97.38 94 ILE A CA 1
ATOM 723 C C . ILE A 1 94 ? 8.323 13.827 -3.513 1.00 97.38 94 ILE A C 1
ATOM 725 O O . ILE A 1 94 ? 7.537 14.419 -4.255 1.00 97.38 94 ILE A O 1
ATOM 729 N N . GLY A 1 95 ? 8.074 13.611 -2.222 1.00 95.50 95 GLY A N 1
ATOM 730 C CA . GLY A 1 95 ? 6.803 13.899 -1.571 1.00 95.50 95 GLY A CA 1
ATOM 731 C C . GLY A 1 95 ? 5.723 12.852 -1.852 1.00 95.50 95 GLY A C 1
ATOM 732 O O . GLY A 1 95 ? 5.959 11.802 -2.445 1.00 95.50 95 GLY A O 1
ATOM 733 N N . SER A 1 96 ? 4.506 13.138 -1.383 1.00 96.25 96 SER A N 1
ATOM 734 C CA . SER A 1 96 ? 3.366 12.247 -1.605 1.00 96.25 96 SER A CA 1
ATOM 735 C C . SER A 1 96 ? 2.949 12.286 -3.074 1.00 96.25 96 SER A C 1
ATOM 737 O O . SER A 1 96 ? 2.577 13.338 -3.597 1.00 96.25 96 SER A O 1
ATOM 739 N N . SER A 1 97 ? 3.020 11.134 -3.733 1.00 96.94 97 SER A N 1
ATOM 740 C CA . SER A 1 97 ? 2.786 11.004 -5.169 1.00 96.94 97 SER A CA 1
ATOM 741 C C . SER A 1 97 ? 1.300 11.118 -5.531 1.00 96.94 97 SER A C 1
ATOM 743 O O . SER A 1 97 ? 0.417 10.607 -4.833 1.00 96.94 97 SER A O 1
ATOM 745 N N . LEU A 1 98 ? 1.006 11.740 -6.674 1.00 97.12 98 LEU A N 1
ATOM 746 C CA . LEU A 1 98 ? -0.345 11.730 -7.243 1.00 97.12 98 LEU A CA 1
ATOM 747 C C . LEU A 1 98 ? -0.627 10.390 -7.948 1.00 97.12 98 LEU A C 1
ATOM 749 O O . LEU A 1 98 ? 0.300 9.838 -8.552 1.00 97.12 98 LEU A O 1
ATOM 753 N N . PRO A 1 99 ? -1.881 9.892 -7.957 1.00 97.00 99 PRO A N 1
ATOM 754 C CA . PRO A 1 99 ? -2.251 8.707 -8.732 1.00 97.00 99 PRO A CA 1
ATOM 755 C C . PRO A 1 99 ? -1.830 8.813 -10.204 1.00 97.00 99 PRO A C 1
ATOM 757 O O . PRO A 1 99 ? -1.742 9.915 -10.763 1.00 97.00 99 PRO A O 1
ATOM 760 N N . TYR A 1 100 ? -1.565 7.678 -10.851 1.00 96.31 100 TYR A N 1
ATOM 761 C CA . TYR A 1 100 ? -1.307 7.664 -12.290 1.00 96.31 100 TYR A CA 1
ATOM 762 C C . TYR A 1 100 ? -2.605 7.936 -13.066 1.00 96.31 100 TYR A C 1
ATOM 764 O O . TYR A 1 100 ? -3.644 7.355 -12.750 1.00 96.31 100 TYR A O 1
ATOM 772 N N . PRO A 1 101 ? -2.594 8.828 -14.076 1.00 93.38 101 PRO A N 1
ATOM 773 C CA . PRO A 1 101 ? -3.767 9.037 -14.915 1.00 93.38 101 PRO A CA 1
ATOM 774 C C . PRO A 1 101 ? -4.091 7.766 -15.707 1.00 93.38 101 PRO A C 1
ATOM 776 O O . PRO A 1 101 ? -3.228 7.261 -16.419 1.00 93.38 101 PRO A O 1
ATOM 779 N N . ALA A 1 102 ? -5.337 7.290 -15.653 1.00 88.12 102 ALA A N 1
ATOM 780 C CA . ALA A 1 102 ? -5.805 6.126 -16.414 1.00 88.12 102 ALA A CA 1
ATOM 781 C C . ALA A 1 102 ? -5.986 6.457 -17.914 1.00 88.12 102 ALA A C 1
ATOM 783 O O . ALA A 1 102 ? -7.099 6.525 -18.434 1.00 88.12 102 ALA A O 1
ATOM 784 N N . SER A 1 103 ? -4.880 6.743 -18.603 1.00 94.75 103 SER A N 1
ATOM 785 C CA . SER A 1 103 ? -4.832 7.106 -20.021 1.00 94.75 103 SER A CA 1
ATOM 786 C C . SER A 1 103 ? -3.524 6.636 -20.647 1.00 94.75 103 SER A C 1
ATOM 788 O O . SER A 1 103 ? -2.449 6.960 -20.151 1.00 94.75 103 SER A O 1
ATOM 790 N N . THR A 1 104 ? -3.600 5.953 -21.786 1.00 95.88 104 THR A N 1
ATOM 791 C CA . THR A 1 104 ? -2.433 5.421 -22.511 1.00 95.88 104 THR A CA 1
ATOM 792 C C . THR A 1 104 ? -1.746 6.454 -23.417 1.00 95.88 104 THR A C 1
ATOM 794 O O . THR A 1 104 ? -0.768 6.146 -24.102 1.00 95.88 104 THR A O 1
ATOM 797 N N . ALA A 1 105 ? -2.238 7.699 -23.430 1.00 97.00 105 ALA A N 1
ATOM 798 C CA . ALA A 1 105 ? -1.716 8.777 -24.265 1.00 97.00 105 ALA A CA 1
ATOM 799 C C . ALA A 1 105 ? -0.256 9.133 -23.934 1.00 97.00 105 ALA A C 1
ATOM 801 O O . ALA A 1 105 ? 0.192 9.034 -22.792 1.00 97.00 105 ALA A O 1
ATOM 802 N N . SER A 1 106 ? 0.472 9.653 -24.927 1.00 97.81 106 SER A N 1
ATOM 803 C CA . SER A 1 106 ? 1.875 10.054 -24.763 1.00 97.81 106 SER A CA 1
ATOM 804 C C . SER A 1 106 ? 2.092 11.146 -23.707 1.00 97.81 106 SER A C 1
ATOM 806 O O . SER A 1 106 ? 3.142 11.207 -23.066 1.00 97.81 106 SER A O 1
ATOM 808 N N . SER A 1 107 ? 1.087 11.998 -23.483 1.00 97.94 107 SER A N 1
ATOM 809 C CA . SER A 1 107 ? 1.091 13.000 -22.415 1.00 97.94 107 SER A CA 1
ATOM 810 C C . SER A 1 107 ? 1.110 12.378 -21.016 1.00 97.94 107 SER A C 1
ATOM 812 O O . SER A 1 107 ? 1.708 12.965 -20.113 1.00 97.94 107 SER A O 1
ATOM 814 N N . THR A 1 108 ? 0.525 11.190 -20.830 1.00 97.50 108 THR A N 1
ATOM 815 C CA . THR A 1 108 ? 0.578 10.458 -19.558 1.00 97.50 108 THR A CA 1
ATOM 816 C C . THR A 1 108 ? 1.992 9.967 -19.279 1.00 97.50 108 THR A C 1
ATOM 818 O O . THR A 1 108 ? 2.525 10.223 -18.203 1.00 97.50 108 THR A O 1
ATOM 821 N N . GLY A 1 109 ? 2.655 9.329 -20.246 1.00 98.00 109 GLY A N 1
ATOM 822 C CA . GLY A 1 109 ? 4.021 8.850 -20.031 1.00 98.00 109 GLY A CA 1
ATOM 823 C C . GLY A 1 109 ? 5.025 9.985 -19.854 1.00 98.00 109 GLY A C 1
ATOM 824 O O . GLY A 1 109 ? 5.950 9.869 -19.051 1.00 98.00 109 GLY A O 1
ATOM 825 N N . LEU A 1 110 ? 4.812 11.118 -20.536 1.00 98.00 110 LEU A N 1
ATOM 826 C CA . LEU A 1 110 ? 5.574 12.343 -20.282 1.00 98.00 110 LEU A CA 1
ATOM 827 C C . LEU A 1 110 ? 5.377 12.838 -18.846 1.00 98.00 110 LEU A C 1
ATOM 829 O O . LEU A 1 110 ? 6.374 13.122 -18.190 1.00 98.00 110 LEU A O 1
ATOM 833 N N . ASN A 1 111 ? 4.133 12.880 -18.347 1.00 98.19 111 ASN A N 1
ATOM 834 C CA . ASN A 1 111 ? 3.842 13.234 -16.955 1.00 98.19 111 A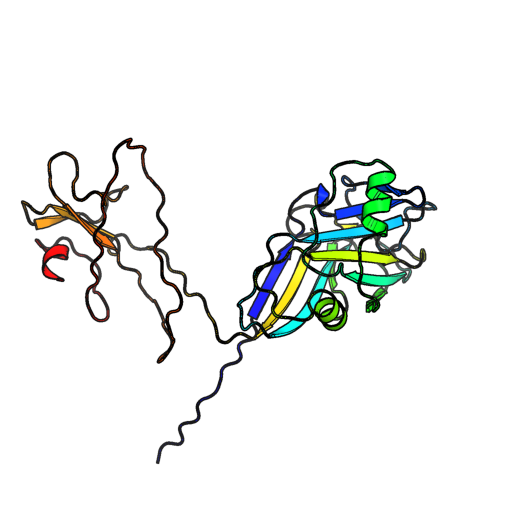SN A CA 1
ATOM 835 C C . ASN A 1 111 ? 4.617 12.340 -15.978 1.00 98.19 111 ASN A C 1
ATOM 837 O O . ASN A 1 111 ? 5.317 12.869 -15.119 1.00 98.19 111 ASN A O 1
ATOM 841 N N . LEU A 1 112 ? 4.536 11.013 -16.138 1.00 98.38 112 LEU A N 1
ATOM 842 C CA . LEU A 1 112 ? 5.214 10.042 -15.270 1.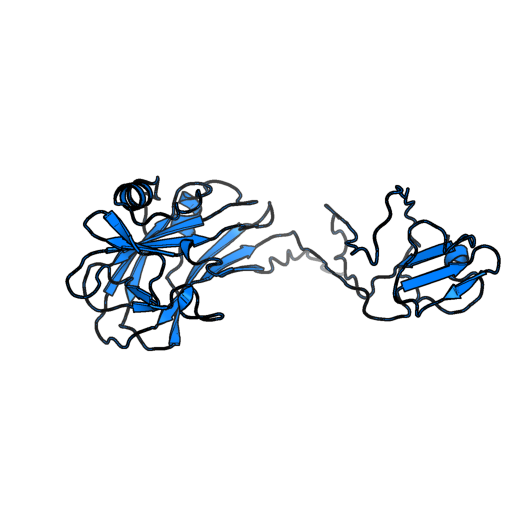00 98.38 112 LEU A CA 1
ATOM 843 C C . LEU A 1 112 ? 6.739 10.224 -15.302 1.00 98.38 112 LEU A C 1
ATOM 845 O O . LEU A 1 112 ? 7.379 10.289 -14.252 1.00 98.38 112 LEU A O 1
ATOM 849 N N . LYS A 1 113 ? 7.337 10.378 -16.489 1.00 97.94 113 LYS A N 1
ATOM 850 C CA . LYS A 1 113 ? 8.791 10.562 -16.646 1.00 97.94 113 LYS A CA 1
ATOM 851 C C . LYS A 1 113 ? 9.304 11.907 -16.126 1.00 97.94 113 LYS A C 1
ATOM 853 O O . LYS A 1 113 ? 10.484 11.984 -15.774 1.00 97.94 113 LYS A O 1
ATOM 858 N N . SER A 1 114 ? 8.462 12.944 -16.106 1.00 97.75 114 SER A N 1
ATOM 859 C CA . SER A 1 114 ? 8.833 14.311 -15.718 1.00 97.75 114 SER A CA 1
ATOM 860 C C . SER A 1 114 ? 8.520 14.661 -14.264 1.00 97.75 114 SER A C 1
ATOM 862 O O . SER A 1 114 ? 8.702 15.819 -13.883 1.00 97.75 114 SER A O 1
ATOM 864 N N . ARG A 1 115 ? 8.005 13.721 -13.459 1.00 98.06 115 ARG A N 1
ATOM 865 C CA . ARG A 1 115 ? 7.782 13.970 -12.028 1.00 98.06 115 ARG A CA 1
ATOM 866 C C . ARG A 1 115 ? 9.102 14.278 -11.319 1.00 98.06 115 ARG A C 1
ATOM 868 O O . ARG A 1 115 ? 10.184 13.963 -11.816 1.00 98.06 115 ARG A O 1
ATOM 875 N N . ASN A 1 116 ? 9.012 14.930 -10.165 1.00 97.81 116 ASN A N 1
ATOM 876 C CA . ASN A 1 116 ? 10.189 15.271 -9.377 1.00 97.81 116 ASN A CA 1
ATOM 877 C C . ASN A 1 116 ? 10.704 14.011 -8.673 1.00 97.81 116 ASN A C 1
ATOM 879 O O . ASN A 1 116 ? 10.083 13.561 -7.718 1.00 97.81 116 ASN A O 1
ATOM 883 N N . TYR A 1 117 ? 11.799 13.428 -9.155 1.00 98.38 117 TYR A N 1
ATOM 884 C CA . TYR A 1 117 ? 12.400 12.221 -8.584 1.00 98.38 117 TYR A CA 1
ATOM 885 C C . TYR A 1 117 ? 13.632 12.546 -7.740 1.00 98.38 117 TYR A C 1
ATOM 887 O O . TYR A 1 117 ? 14.270 13.581 -7.930 1.00 98.38 117 TYR A O 1
ATOM 895 N N . SER A 1 118 ? 13.993 11.618 -6.856 1.00 98.19 118 SER A N 1
ATOM 896 C CA . SER A 1 118 ? 15.261 11.619 -6.136 1.00 98.19 118 SER A CA 1
ATOM 897 C C . SER A 1 118 ? 16.440 11.765 -7.098 1.00 98.19 118 SER A C 1
ATOM 899 O O . SER A 1 118 ? 16.509 11.105 -8.139 1.00 98.19 118 SER A O 1
ATOM 901 N N . SER A 1 119 ? 17.384 12.622 -6.726 1.00 95.69 119 SER A N 1
ATOM 902 C CA . SER A 1 119 ? 18.656 12.829 -7.415 1.00 95.69 119 SER A CA 1
ATOM 903 C C . SER A 1 119 ? 19.527 11.582 -7.303 1.00 95.69 119 SER A C 1
ATOM 905 O O . SER A 1 119 ? 20.186 11.193 -8.270 1.00 95.69 119 SER A O 1
ATOM 907 N N . ASN A 1 120 ? 19.506 10.930 -6.133 1.00 96.38 120 ASN A N 1
ATOM 908 C CA . ASN A 1 120 ? 20.133 9.628 -5.951 1.00 96.38 120 ASN A CA 1
ATOM 909 C C . ASN A 1 120 ? 19.248 8.513 -6.514 1.00 96.38 120 ASN A C 1
ATOM 911 O O . ASN A 1 120 ? 18.018 8.604 -6.523 1.00 96.38 120 ASN A O 1
ATOM 915 N N . PHE A 1 121 ? 19.894 7.428 -6.929 1.00 98.31 121 PHE A N 1
ATOM 916 C CA . PHE A 1 121 ? 19.245 6.172 -7.283 1.00 98.31 121 PHE A CA 1
ATOM 917 C C . PHE A 1 121 ? 19.933 5.013 -6.566 1.00 98.31 121 PHE A C 1
ATOM 919 O O . PHE A 1 121 ? 21.109 5.102 -6.202 1.00 98.31 121 PHE A O 1
ATOM 926 N N . VAL A 1 122 ? 19.208 3.912 -6.404 1.00 98.81 122 VAL A N 1
ATOM 927 C CA . VAL A 1 122 ? 19.791 2.626 -6.009 1.00 98.81 122 VAL A CA 1
ATOM 928 C C . VAL A 1 122 ? 20.001 1.780 -7.253 1.00 98.81 122 VAL A C 1
ATOM 930 O O . VAL A 1 122 ? 19.097 1.643 -8.078 1.00 98.81 122 VAL A O 1
ATOM 933 N N . GLU A 1 123 ? 21.205 1.235 -7.398 1.00 98.69 123 GLU A N 1
ATOM 934 C CA . GLU A 1 123 ? 21.519 0.278 -8.453 1.00 98.69 123 GLU A CA 1
ATOM 935 C C . GLU A 1 123 ? 21.206 -1.147 -7.987 1.00 98.69 123 GLU A C 1
ATOM 937 O O . GLU A 1 123 ? 21.582 -1.546 -6.884 1.00 98.69 123 GLU A O 1
ATOM 942 N N . TRP A 1 124 ? 20.540 -1.925 -8.839 1.00 98.56 124 TRP A N 1
ATOM 943 C CA . TRP A 1 124 ? 20.267 -3.338 -8.602 1.00 98.56 124 TRP A CA 1
ATOM 944 C C . TRP A 1 124 ? 20.722 -4.172 -9.795 1.00 98.56 124 TRP A C 1
ATOM 946 O O . TRP A 1 124 ? 20.169 -4.072 -10.886 1.00 98.56 124 TRP A O 1
ATOM 956 N N . ILE A 1 125 ? 21.736 -5.006 -9.576 1.00 98.12 125 ILE A N 1
ATOM 957 C CA . ILE A 1 125 ? 22.211 -5.983 -10.557 1.00 98.12 125 ILE A CA 1
ATOM 958 C C . ILE A 1 125 ? 21.506 -7.313 -10.288 1.00 98.12 125 ILE A C 1
ATOM 960 O O . ILE A 1 125 ? 21.618 -7.870 -9.192 1.00 98.12 125 ILE A O 1
ATOM 964 N N . THR A 1 126 ? 20.772 -7.814 -11.276 1.00 96.44 126 THR A N 1
ATOM 965 C CA . THR A 1 126 ? 20.047 -9.087 -11.205 1.00 96.44 126 THR A CA 1
ATOM 966 C C . THR A 1 126 ? 20.848 -10.195 -11.883 1.00 96.44 126 THR A C 1
ATOM 968 O O . THR A 1 126 ? 21.646 -9.942 -12.783 1.00 96.44 126 THR A O 1
ATOM 971 N N . ASN A 1 127 ? 20.631 -11.443 -11.466 1.00 93.38 127 ASN A N 1
ATOM 972 C CA . ASN A 1 127 ? 21.310 -12.620 -12.020 1.00 93.38 127 ASN A CA 1
ATOM 973 C C . ASN A 1 127 ? 20.325 -13.472 -12.838 1.00 93.38 127 ASN A C 1
ATOM 975 O O . ASN A 1 127 ? 20.183 -14.668 -12.589 1.00 93.38 127 ASN A O 1
ATOM 979 N N . GLY A 1 128 ? 19.609 -12.833 -13.767 1.00 93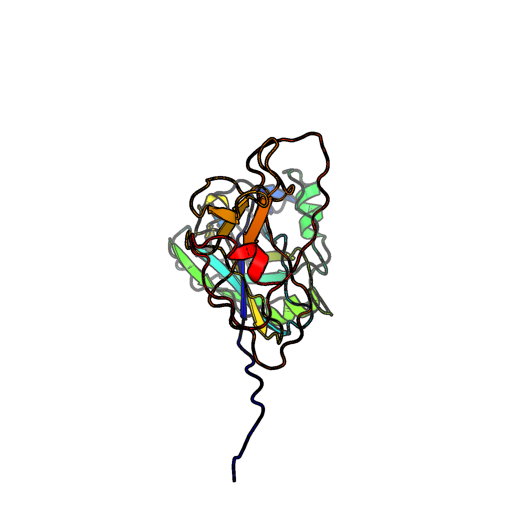.38 128 GLY A N 1
ATOM 980 C CA . GLY A 1 128 ? 18.525 -13.458 -14.522 1.00 93.38 128 GLY A CA 1
ATOM 981 C C . GLY A 1 128 ? 17.207 -13.534 -13.748 1.00 93.38 128 GLY A C 1
ATOM 982 O O . GLY A 1 128 ? 17.064 -12.964 -12.662 1.00 93.38 128 GLY A O 1
ATOM 983 N N . CYS A 1 129 ? 16.240 -14.236 -14.331 1.00 97.19 129 CYS A N 1
ATOM 984 C CA . CYS A 1 129 ? 14.878 -14.369 -13.828 1.00 97.19 129 CYS A CA 1
ATOM 985 C C . CYS A 1 129 ? 14.417 -15.834 -13.873 1.00 97.19 129 CYS A C 1
ATOM 987 O O . CYS A 1 129 ? 14.846 -16.605 -14.731 1.00 97.19 129 CYS A O 1
ATOM 989 N N . GLN A 1 130 ? 13.580 -16.238 -12.924 1.00 97.50 130 GLN A N 1
ATOM 990 C CA . GLN A 1 130 ? 12.968 -17.557 -12.819 1.00 97.50 130 GLN A CA 1
ATOM 991 C C . GLN A 1 130 ? 11.500 -17.377 -12.449 1.00 97.50 130 GLN A C 1
ATOM 993 O O . GLN A 1 130 ? 11.164 -16.591 -11.558 1.00 97.50 130 GLN A O 1
ATOM 998 N N . VAL A 1 131 ? 10.632 -18.154 -13.093 1.00 96.94 131 VAL A N 1
ATOM 999 C CA . VAL A 1 131 ? 9.184 -18.081 -12.878 1.00 96.94 131 VAL A CA 1
ATOM 1000 C C . VAL A 1 131 ? 8.847 -18.303 -11.404 1.00 96.94 131 VAL A C 1
ATOM 1002 O O . VAL A 1 131 ? 9.310 -19.263 -10.784 1.00 96.94 131 VAL A O 1
ATOM 1005 N N . ASN A 1 132 ? 8.018 -17.421 -10.846 1.00 95.94 132 ASN A N 1
ATOM 1006 C CA . ASN A 1 132 ? 7.536 -17.435 -9.462 1.00 95.94 132 ASN A CA 1
ATOM 1007 C C . ASN A 1 132 ? 8.630 -17.329 -8.382 1.00 95.94 132 ASN A C 1
ATOM 1009 O O . ASN A 1 132 ? 8.314 -17.407 -7.190 1.00 95.94 132 ASN A O 1
ATOM 1013 N N . GLN A 1 133 ? 9.899 -17.121 -8.749 1.00 97.56 133 GLN A N 1
ATOM 1014 C CA . GLN A 1 133 ? 10.946 -16.853 -7.772 1.00 97.56 133 GLN A CA 1
ATOM 1015 C C . GLN A 1 133 ? 10.729 -15.468 -7.165 1.00 97.56 133 GLN A C 1
ATOM 1017 O O . GLN A 1 133 ? 10.568 -14.485 -7.882 1.00 97.56 133 GLN A O 1
ATOM 1022 N N . LYS A 1 134 ? 10.761 -15.392 -5.831 1.00 98.25 134 LYS A N 1
ATOM 1023 C CA . LYS A 1 134 ? 10.742 -14.124 -5.101 1.00 98.25 134 LYS A CA 1
ATOM 1024 C C . LYS A 1 134 ? 12.085 -13.409 -5.270 1.00 98.25 134 LYS A C 1
ATOM 1026 O O . LYS A 1 134 ? 13.129 -13.960 -4.916 1.00 98.25 134 LYS A O 1
ATOM 1031 N N . TYR A 1 135 ? 12.034 -12.161 -5.712 1.00 98.50 135 TYR A N 1
ATOM 1032 C CA . TYR A 1 135 ? 13.163 -11.241 -5.777 1.00 98.50 135 TYR A CA 1
ATOM 1033 C C . TYR A 1 135 ? 12.960 -10.093 -4.797 1.00 98.50 135 TYR A C 1
ATOM 1035 O O . TYR A 1 135 ? 11.843 -9.619 -4.604 1.00 98.50 135 TYR A O 1
ATOM 1043 N N . GLN A 1 136 ? 14.049 -9.653 -4.176 1.00 98.62 136 GLN A N 1
ATOM 1044 C CA . GLN A 1 136 ? 14.066 -8.514 -3.268 1.00 98.62 136 GLN A CA 1
ATOM 1045 C C . GLN A 1 136 ? 15.067 -7.489 -3.793 1.00 98.62 136 GLN A C 1
ATOM 1047 O O . GLN A 1 136 ? 16.201 -7.861 -4.106 1.00 98.62 136 GLN A O 1
ATOM 1052 N N . SER A 1 137 ? 14.662 -6.222 -3.871 1.00 98.81 137 SER A N 1
ATOM 1053 C CA . SER A 1 137 ? 15.593 -5.146 -4.206 1.00 98.81 137 SER A CA 1
ATOM 1054 C C . SER A 1 137 ? 16.660 -4.968 -3.110 1.00 98.81 137 SER A C 1
ATOM 1056 O O . SER A 1 137 ? 16.463 -5.403 -1.968 1.00 98.81 137 SER A O 1
ATOM 1058 N N . PRO A 1 138 ? 17.772 -4.277 -3.412 1.00 98.75 138 PRO A N 1
ATOM 1059 C CA . PRO A 1 138 ? 18.639 -3.700 -2.391 1.00 98.75 138 PRO A CA 1
ATOM 1060 C C . PRO A 1 138 ? 17.878 -2.707 -1.498 1.00 98.75 138 PRO A C 1
ATOM 1062 O O . PRO A 1 138 ? 16.743 -2.330 -1.803 1.00 98.75 138 PRO A O 1
ATOM 1065 N N . ASP A 1 139 ? 18.522 -2.281 -0.409 1.00 98.62 139 ASP A N 1
ATOM 1066 C CA . ASP A 1 139 ? 17.979 -1.272 0.506 1.00 98.62 139 ASP A CA 1
ATOM 1067 C C . ASP A 1 139 ? 17.800 0.077 -0.212 1.00 98.62 139 ASP A C 1
ATOM 1069 O O . ASP A 1 139 ? 18.739 0.632 -0.785 1.00 98.62 139 ASP A O 1
ATOM 1073 N N . LEU A 1 140 ? 16.571 0.582 -0.170 1.00 98.69 140 LEU A N 1
ATOM 1074 C CA . LEU A 1 140 ? 16.086 1.826 -0.760 1.00 98.69 140 LEU A CA 1
ATOM 1075 C C . LEU A 1 140 ? 15.972 2.955 0.274 1.00 98.69 140 LEU A C 1
ATOM 1077 O O . LEU A 1 140 ? 15.458 4.028 -0.043 1.00 98.69 140 LEU A O 1
ATOM 1081 N N . LYS A 1 141 ? 16.420 2.755 1.519 1.00 96.44 141 LYS A N 1
ATOM 1082 C CA . LYS A 1 141 ? 16.300 3.751 2.593 1.00 96.44 141 LYS A CA 1
ATOM 1083 C C . LYS A 1 141 ? 16.910 5.102 2.219 1.00 96.44 141 LYS A C 1
ATOM 1085 O O . LYS A 1 141 ? 16.338 6.129 2.567 1.00 96.44 141 LYS A O 1
ATOM 1090 N N . ASN A 1 142 ? 18.034 5.123 1.501 1.00 95.25 142 ASN A N 1
ATOM 1091 C CA . ASN A 1 142 ? 18.681 6.370 1.083 1.00 95.25 142 ASN A CA 1
ATOM 1092 C C . ASN A 1 142 ? 17.795 7.203 0.139 1.00 95.25 142 ASN A C 1
ATOM 1094 O O . ASN A 1 142 ? 17.646 8.403 0.362 1.00 95.25 142 ASN A O 1
ATOM 1098 N N . ILE A 1 143 ? 17.173 6.578 -0.868 1.00 97.94 143 ILE A N 1
ATOM 1099 C CA . ILE A 1 143 ? 16.239 7.269 -1.765 1.00 97.94 143 ILE A CA 1
ATOM 1100 C C . ILE A 1 143 ? 14.932 7.593 -1.044 1.00 97.94 143 ILE A C 1
ATOM 1102 O O . ILE A 1 143 ? 14.397 8.675 -1.242 1.00 97.94 143 ILE A O 1
ATOM 1106 N N . PHE A 1 144 ? 14.462 6.732 -0.137 1.00 96.81 144 PHE A N 1
ATOM 1107 C CA . PHE A 1 144 ? 13.262 6.985 0.662 1.00 96.81 144 PHE A CA 1
ATOM 1108 C C . PHE A 1 144 ? 13.420 8.211 1.574 1.00 96.81 144 PHE A C 1
ATOM 1110 O O . PHE A 1 144 ? 12.508 9.028 1.679 1.00 96.81 144 PHE A O 1
ATOM 1117 N N . SER A 1 145 ? 14.589 8.385 2.199 1.00 95.12 145 SER A N 1
ATOM 1118 C CA . SER A 1 145 ? 14.904 9.591 2.976 1.00 95.12 145 SER A CA 1
ATOM 1119 C C . SER A 1 145 ? 14.982 10.854 2.114 1.00 95.12 145 SER A C 1
ATOM 1121 O O . SER A 1 145 ? 14.705 11.941 2.612 1.00 95.12 145 SER A O 1
ATOM 1123 N N . GLU A 1 146 ? 15.337 10.737 0.831 1.00 96.31 146 GLU A N 1
ATOM 1124 C CA . GLU A 1 146 ? 15.278 11.866 -0.104 1.00 96.31 146 GLU A CA 1
ATOM 1125 C C . GLU A 1 146 ? 13.829 12.186 -0.499 1.00 96.31 146 GLU A C 1
ATOM 1127 O O . GLU A 1 146 ? 13.445 13.355 -0.504 1.00 96.31 146 GLU A O 1
ATOM 1132 N N . MET A 1 147 ? 13.010 11.159 -0.758 1.00 96.75 147 MET A N 1
ATOM 1133 C CA . MET A 1 147 ? 11.582 11.313 -1.061 1.00 96.75 147 MET A CA 1
ATOM 1134 C C . MET A 1 147 ? 10.838 12.053 0.053 1.00 96.75 147 MET A C 1
ATOM 1136 O O . MET A 1 147 ? 9.985 12.898 -0.226 1.00 96.75 147 MET A O 1
ATOM 1140 N N . PHE A 1 148 ? 11.181 11.748 1.306 1.00 94.75 148 PHE A N 1
ATOM 1141 C CA . PHE A 1 148 ? 10.562 12.318 2.496 1.00 94.75 148 PHE A CA 1
ATOM 1142 C C . PHE A 1 148 ? 11.636 12.778 3.494 1.00 94.75 148 PHE A C 1
ATOM 1144 O O . PHE A 1 148 ? 12.040 12.007 4.365 1.00 94.75 148 PHE A O 1
ATOM 1151 N N . PRO A 1 149 ? 12.076 14.048 3.435 1.00 82.81 149 PRO A N 1
ATOM 1152 C CA . PRO A 1 149 ? 13.109 14.579 4.333 1.00 82.81 149 PRO A CA 1
ATOM 1153 C C . PRO A 1 149 ? 12.654 14.755 5.799 1.00 82.81 149 PRO A C 1
ATOM 1155 O O . PRO A 1 149 ? 13.389 15.315 6.610 1.00 82.81 149 PRO A O 1
ATOM 1158 N N . GLY A 1 150 ? 11.451 14.296 6.156 1.00 82.25 150 GLY A N 1
ATOM 1159 C CA . GLY A 1 150 ? 10.881 14.353 7.501 1.00 82.25 150 GLY A CA 1
ATOM 1160 C C . GLY A 1 150 ? 10.030 13.120 7.806 1.00 82.25 150 GLY A C 1
ATOM 1161 O O . GLY A 1 150 ? 10.031 12.148 7.053 1.00 82.25 150 GLY A O 1
ATOM 1162 N N . THR A 1 151 ? 9.296 13.156 8.918 1.00 82.25 151 THR A N 1
ATOM 1163 C CA . THR A 1 151 ? 8.419 12.050 9.317 1.00 82.25 151 THR A CA 1
ATOM 1164 C C . THR A 1 151 ? 7.356 11.766 8.255 1.00 82.25 151 THR A C 1
ATOM 1166 O O . THR A 1 151 ? 6.654 12.671 7.800 1.00 82.25 151 THR A O 1
ATOM 1169 N N . VAL A 1 152 ? 7.198 10.489 7.909 1.00 87.75 152 VAL A N 1
ATOM 1170 C CA . VAL A 1 152 ? 6.138 10.004 7.022 1.00 87.75 152 VAL A CA 1
ATOM 1171 C C . VAL A 1 152 ? 4.984 9.494 7.877 1.00 87.75 152 VAL A C 1
ATOM 1173 O O . VAL A 1 152 ? 5.039 8.374 8.359 1.00 87.75 152 VAL A O 1
ATOM 1176 N N . ASN A 1 153 ? 3.943 10.305 8.070 1.00 83.62 153 ASN A N 1
ATOM 1177 C CA . ASN A 1 153 ? 2.726 9.855 8.762 1.00 83.62 153 ASN A CA 1
ATOM 1178 C C . ASN A 1 153 ? 1.777 9.155 7.787 1.00 83.62 153 ASN A C 1
ATOM 1180 O O . ASN A 1 153 ? 1.317 8.054 8.051 1.00 83.62 153 ASN A O 1
ATOM 1184 N N . SER A 1 154 ? 1.495 9.813 6.659 1.00 91.81 154 SER A N 1
ATOM 1185 C CA . SER A 1 154 ? 0.657 9.315 5.572 1.00 91.81 154 SER A CA 1
ATOM 1186 C C . SER A 1 154 ? 1.215 9.810 4.239 1.00 91.81 154 SER A C 1
ATOM 1188 O O . SER A 1 154 ? 1.494 11.004 4.096 1.00 91.81 154 SER A O 1
ATOM 1190 N N . ALA A 1 155 ? 1.412 8.906 3.283 1.00 95.38 155 ALA A N 1
ATOM 1191 C CA . ALA A 1 155 ? 1.918 9.242 1.960 1.00 95.38 155 ALA A CA 1
ATOM 1192 C C . ALA A 1 155 ? 1.500 8.216 0.903 1.00 95.38 155 ALA A C 1
ATOM 1194 O O . ALA A 1 155 ? 1.233 7.053 1.199 1.00 95.38 155 ALA A O 1
ATOM 1195 N N . ASN A 1 156 ? 1.527 8.652 -0.351 1.00 97.25 156 ASN A N 1
ATOM 1196 C CA . ASN A 1 156 ? 1.568 7.768 -1.506 1.00 97.25 156 ASN A CA 1
ATOM 1197 C C . ASN A 1 156 ? 2.982 7.790 -2.088 1.00 97.25 156 ASN A C 1
ATOM 1199 O O . ASN A 1 156 ? 3.632 8.839 -2.097 1.00 97.25 156 ASN A O 1
ATOM 1203 N N . ILE A 1 157 ? 3.452 6.654 -2.592 1.00 97.81 157 ILE A N 1
ATOM 1204 C CA . ILE A 1 157 ? 4.832 6.470 -3.038 1.00 97.81 157 ILE A CA 1
ATOM 1205 C C . ILE A 1 157 ? 4.863 5.975 -4.474 1.00 97.81 157 ILE A C 1
ATOM 1207 O O . ILE A 1 157 ? 4.317 4.915 -4.767 1.00 97.81 157 ILE A O 1
ATOM 1211 N N . SER A 1 158 ? 5.574 6.702 -5.335 1.00 98.44 158 SER A N 1
ATOM 1212 C CA . SER A 1 158 ? 5.952 6.231 -6.663 1.00 98.44 158 SER A CA 1
ATOM 1213 C C . SER A 1 158 ? 7.431 5.866 -6.736 1.00 98.44 158 SER A C 1
ATOM 1215 O O . SER A 1 158 ? 8.286 6.651 -6.317 1.00 98.44 158 SER A O 1
ATOM 1217 N N . PHE A 1 159 ? 7.742 4.743 -7.377 1.00 98.81 159 PHE A N 1
ATOM 1218 C CA . PHE A 1 159 ? 9.088 4.423 -7.847 1.00 98.81 159 PHE A CA 1
ATOM 1219 C C . PHE A 1 159 ? 9.152 4.463 -9.370 1.00 98.81 159 PHE A C 1
ATOM 1221 O O . PHE A 1 159 ? 8.218 4.046 -10.053 1.00 98.81 159 PHE A O 1
ATOM 1228 N N . ARG A 1 160 ? 10.290 4.920 -9.890 1.00 98.75 160 ARG A N 1
ATOM 1229 C CA . ARG A 1 160 ? 10.674 4.816 -11.299 1.00 98.75 160 ARG A CA 1
ATOM 1230 C C . ARG A 1 160 ? 11.840 3.848 -11.408 1.00 98.75 160 ARG A C 1
ATOM 1232 O O . ARG A 1 160 ? 12.860 4.038 -10.742 1.00 98.75 160 ARG A O 1
ATOM 1239 N N . ILE A 1 161 ? 11.698 2.845 -12.263 1.00 98.81 161 ILE A N 1
ATOM 1240 C CA . ILE A 1 161 ? 12.686 1.791 -12.474 1.00 98.81 161 ILE A CA 1
ATOM 1241 C C . ILE A 1 161 ? 13.143 1.842 -13.928 1.00 98.81 161 ILE A C 1
ATOM 1243 O O . ILE A 1 161 ? 12.344 1.768 -14.863 1.00 98.81 161 ILE A O 1
ATOM 1247 N N . LYS A 1 162 ? 14.454 1.982 -14.114 1.00 98.56 162 LYS A N 1
ATOM 1248 C CA . LYS A 1 162 ? 15.091 1.994 -15.430 1.00 98.56 162 LYS A CA 1
ATOM 1249 C C . LYS A 1 162 ? 16.086 0.855 -15.535 1.00 98.56 162 LYS A C 1
ATOM 1251 O O . LYS A 1 162 ? 17.121 0.894 -14.872 1.00 98.56 162 LYS A O 1
ATOM 1256 N N . GLY A 1 163 ? 15.797 -0.115 -16.389 1.00 98.31 163 GLY A N 1
ATOM 1257 C CA . GLY A 1 163 ? 16.779 -1.109 -16.784 1.00 98.31 163 GLY A CA 1
ATOM 1258 C C . GLY A 1 163 ? 17.752 -0.581 -17.835 1.00 98.31 163 GLY A C 1
ATOM 1259 O O . GLY A 1 163 ? 17.523 0.436 -18.494 1.00 98.31 163 GLY A O 1
ATOM 1260 N N . ASN A 1 164 ? 18.877 -1.270 -17.972 1.00 97.75 164 ASN A N 1
ATOM 1261 C CA . ASN A 1 164 ? 19.929 -0.943 -18.928 1.00 97.75 164 ASN A CA 1
ATOM 1262 C C . ASN A 1 164 ? 19.642 -1.439 -20.359 1.00 97.75 164 ASN A C 1
ATOM 1264 O O . ASN A 1 164 ? 20.438 -1.160 -21.252 1.00 97.75 164 ASN A O 1
ATOM 1268 N N . ALA A 1 165 ? 18.509 -2.113 -20.590 1.00 96.94 165 ALA A N 1
ATOM 1269 C CA . ALA A 1 165 ? 18.141 -2.795 -21.832 1.00 96.94 165 ALA A CA 1
ATOM 1270 C C . ALA A 1 165 ? 19.069 -3.976 -22.187 1.00 96.94 165 ALA A C 1
ATOM 1272 O O . ALA A 1 165 ? 19.274 -4.291 -23.362 1.00 96.94 165 ALA A O 1
ATOM 1273 N N . GLN A 1 166 ? 19.647 -4.637 -21.176 1.00 93.69 166 GLN A N 1
ATOM 1274 C CA . GLN A 1 166 ? 20.368 -5.907 -21.316 1.00 93.69 166 GLN A CA 1
ATOM 1275 C C . GLN A 1 166 ? 19.676 -7.012 -20.523 1.00 93.69 166 GLN A C 1
ATOM 1277 O O . GLN A 1 166 ? 19.096 -6.753 -19.471 1.00 93.69 166 GLN A O 1
ATOM 1282 N N . GLY A 1 167 ? 19.778 -8.244 -21.028 1.00 91.69 167 GLY A N 1
ATOM 1283 C CA . GLY A 1 167 ? 19.052 -9.383 -20.478 1.00 91.69 167 GLY A CA 1
ATOM 1284 C C . GLY A 1 167 ? 17.539 -9.180 -20.510 1.00 91.69 167 GLY A C 1
ATOM 1285 O O . GLY A 1 167 ? 17.037 -8.246 -21.138 1.00 91.69 167 GLY A O 1
ATOM 1286 N N . ASP A 1 168 ? 16.840 -10.065 -19.810 1.00 91.81 168 ASP A N 1
ATOM 1287 C CA . ASP A 1 168 ? 15.387 -10.045 -19.665 1.00 91.81 168 ASP A CA 1
ATOM 1288 C C . ASP A 1 168 ? 15.089 -10.297 -18.179 1.00 91.81 168 ASP A C 1
ATOM 1290 O O . ASP A 1 168 ? 15.385 -11.368 -17.647 1.00 91.81 168 ASP A O 1
ATOM 1294 N N . PHE A 1 169 ? 14.631 -9.265 -17.470 1.00 97.56 169 PHE A N 1
ATOM 1295 C CA . PHE A 1 169 ? 14.251 -9.351 -16.059 1.00 97.56 169 PHE A CA 1
ATOM 1296 C C . PHE A 1 169 ? 12.785 -8.952 -15.944 1.00 97.56 169 PHE A C 1
ATOM 1298 O O . PHE A 1 169 ? 12.454 -7.836 -15.544 1.00 97.56 169 PHE A O 1
ATOM 1305 N N . THR A 1 170 ? 11.942 -9.882 -16.380 1.00 97.19 170 THR A N 1
ATOM 1306 C CA . THR A 1 170 ? 10.489 -9.749 -16.474 1.00 97.19 170 THR A CA 1
ATOM 1307 C C . THR A 1 170 ? 9.840 -10.294 -15.205 1.00 97.19 170 THR A C 1
ATOM 1309 O O . THR A 1 170 ? 10.137 -11.419 -14.778 1.00 97.19 170 THR A O 1
ATOM 1312 N N . VAL A 1 171 ? 8.994 -9.495 -14.558 1.00 97.94 171 VAL A N 1
ATOM 1313 C CA . VAL A 1 171 ? 8.356 -9.832 -13.274 1.00 97.94 171 VAL A CA 1
ATOM 1314 C C . VAL A 1 171 ? 6.845 -9.666 -13.352 1.00 97.94 171 VAL A C 1
ATOM 1316 O O . VAL A 1 171 ? 6.337 -8.941 -14.188 1.00 97.94 171 VAL A O 1
ATOM 1319 N N . LYS A 1 172 ? 6.110 -10.317 -12.456 1.00 97.75 172 LYS A N 1
ATOM 1320 C CA . LYS A 1 172 ? 4.649 -10.242 -12.373 1.00 97.75 172 LYS A CA 1
ATOM 1321 C C . LYS A 1 172 ? 4.182 -8.806 -12.087 1.00 97.75 172 LYS A C 1
ATOM 1323 O O . LYS A 1 172 ? 4.712 -8.159 -11.178 1.00 97.75 172 LYS A O 1
ATOM 1328 N N . SER A 1 173 ? 3.153 -8.358 -12.808 1.00 97.19 173 SER A N 1
ATOM 1329 C CA . SER A 1 173 ? 2.430 -7.104 -12.550 1.00 97.19 173 SER A CA 1
ATOM 1330 C C . SER A 1 173 ? 1.271 -7.310 -11.558 1.00 97.19 173 SER A C 1
ATOM 1332 O O . SER A 1 173 ? 1.090 -8.393 -10.984 1.00 97.19 173 SER A O 1
ATOM 1334 N N . PHE A 1 174 ? 0.424 -6.295 -11.378 1.00 96.62 174 PHE A N 1
ATOM 1335 C CA . PHE A 1 174 ? -0.878 -6.388 -10.719 1.00 96.62 174 PHE A CA 1
ATOM 1336 C C . PHE A 1 174 ? -1.733 -7.543 -11.269 1.00 96.62 174 PHE A C 1
ATOM 1338 O O . PHE A 1 174 ? -2.403 -8.245 -10.494 1.00 96.62 174 PHE A O 1
ATOM 1345 N N . SER A 1 175 ? -1.686 -7.746 -12.590 1.00 94.69 175 SER A N 1
ATOM 1346 C CA . SER A 1 175 ? -2.432 -8.781 -13.316 1.00 94.69 175 SER A CA 1
ATOM 1347 C C . SER A 1 175 ? -1.849 -10.189 -13.139 1.00 94.69 175 SER A C 1
ATOM 1349 O O . SER A 1 175 ? -2.549 -11.173 -13.375 1.00 94.69 175 SER A O 1
ATOM 1351 N N . GLY A 1 176 ? -0.626 -10.317 -12.610 1.00 88.31 176 GLY A N 1
ATOM 1352 C CA . GLY A 1 176 ? -0.000 -11.601 -12.270 1.00 88.31 176 GLY A CA 1
ATOM 1353 C C . GLY A 1 176 ? -0.675 -12.372 -11.121 1.00 88.31 176 GLY A C 1
ATOM 1354 O O . GLY A 1 176 ? -0.317 -13.520 -10.855 1.00 88.31 176 GLY A O 1
ATOM 1355 N N . GLY A 1 177 ? -1.665 -11.768 -10.454 1.00 86.50 177 GLY A N 1
ATOM 1356 C CA . GLY A 1 177 ? -2.509 -12.404 -9.441 1.00 86.50 177 GLY A CA 1
ATOM 1357 C C . GLY A 1 177 ? -2.110 -12.102 -7.993 1.00 86.50 177 GLY A C 1
ATOM 1358 O O . GLY A 1 177 ? -0.974 -11.738 -7.682 1.00 86.50 177 GLY A O 1
ATOM 1359 N N . ILE A 1 178 ? -3.078 -12.258 -7.082 1.00 85.88 178 ILE A N 1
ATOM 1360 C CA . ILE A 1 178 ? -2.894 -12.028 -5.640 1.00 85.88 178 ILE A CA 1
ATOM 1361 C C . ILE A 1 178 ? -1.739 -12.895 -5.124 1.00 85.88 178 ILE A C 1
ATOM 1363 O O . ILE A 1 178 ? -1.669 -14.091 -5.404 1.00 85.88 178 ILE A O 1
ATOM 1367 N N . GLY A 1 179 ? -0.833 -12.286 -4.357 1.00 90.00 179 GLY A N 1
ATOM 1368 C CA . GLY A 1 179 ? 0.357 -12.947 -3.818 1.00 90.00 179 GLY A CA 1
ATOM 1369 C C . GLY A 1 179 ? 1.631 -12.713 -4.632 1.00 90.00 179 GLY A C 1
ATOM 1370 O O . GLY A 1 179 ? 2.701 -12.678 -4.015 1.00 90.00 179 GLY A O 1
ATOM 1371 N N . TYR A 1 180 ? 1.513 -12.467 -5.943 1.00 95.69 180 TYR A N 1
ATOM 1372 C CA . TYR A 1 180 ? 2.636 -12.234 -6.865 1.00 95.69 180 TYR A CA 1
ATOM 1373 C C . TYR A 1 180 ? 2.837 -10.771 -7.270 1.00 95.69 180 TYR A C 1
ATOM 1375 O O . TYR A 1 180 ? 3.873 -10.436 -7.839 1.00 95.69 180 TYR A O 1
ATOM 1383 N N . ARG A 1 181 ? 1.875 -9.901 -6.956 1.00 96.69 181 ARG A N 1
ATOM 1384 C CA . ARG A 1 181 ? 1.959 -8.466 -7.248 1.00 96.69 181 ARG A CA 1
ATOM 1385 C C . ARG A 1 181 ? 3.201 -7.832 -6.612 1.00 96.69 181 ARG A C 1
ATOM 1387 O O . ARG A 1 181 ? 3.593 -8.269 -5.519 1.00 96.69 181 ARG A O 1
ATOM 1394 N N . PRO A 1 182 ? 3.784 -6.786 -7.227 1.00 98.31 182 PRO A N 1
ATOM 1395 C CA . PRO A 1 182 ? 4.881 -6.047 -6.617 1.00 98.31 182 PRO A CA 1
ATOM 1396 C C . PRO A 1 182 ? 4.494 -5.523 -5.230 1.00 98.31 182 PRO A C 1
ATOM 1398 O O . PRO A 1 182 ? 3.372 -5.049 -5.023 1.00 98.31 182 PRO A O 1
ATOM 1401 N N . LYS A 1 183 ? 5.417 -5.615 -4.268 1.00 98.50 183 LYS A N 1
ATOM 1402 C CA . LYS A 1 183 ? 5.181 -5.185 -2.879 1.00 98.50 183 LYS A CA 1
ATOM 1403 C C . LYS A 1 183 ? 6.208 -4.169 -2.440 1.00 98.50 183 LYS A C 1
ATOM 1405 O O . LYS A 1 183 ? 7.389 -4.319 -2.742 1.00 98.50 183 LYS A O 1
ATOM 1410 N N . LEU A 1 184 ? 5.760 -3.202 -1.655 1.00 98.69 184 LEU A N 1
ATOM 1411 C CA . LEU A 1 184 ? 6.613 -2.314 -0.885 1.00 98.69 184 LEU A CA 1
ATOM 1412 C C . LEU A 1 184 ? 6.687 -2.833 0.548 1.00 98.69 184 LEU A C 1
ATOM 1414 O O . LEU A 1 184 ? 5.654 -3.072 1.177 1.00 98.69 184 LEU A O 1
ATOM 1418 N N . VAL A 1 185 ? 7.905 -2.975 1.067 1.00 98.56 185 VAL A N 1
ATOM 1419 C CA . VAL A 1 185 ? 8.159 -3.301 2.471 1.00 98.56 185 VAL A CA 1
ATOM 1420 C C . VAL A 1 185 ? 8.984 -2.193 3.111 1.00 98.56 185 VAL A C 1
ATOM 1422 O O . VAL A 1 185 ? 10.020 -1.789 2.581 1.00 98.56 185 VAL A O 1
ATOM 1425 N N . ILE A 1 186 ? 8.532 -1.726 4.273 1.00 97.44 186 ILE A N 1
ATOM 1426 C CA . ILE A 1 186 ? 9.214 -0.727 5.096 1.00 97.44 186 ILE A CA 1
ATOM 1427 C C . ILE A 1 186 ? 9.428 -1.336 6.480 1.00 97.44 186 ILE A C 1
ATOM 1429 O O . ILE A 1 186 ? 8.469 -1.619 7.201 1.00 97.44 186 ILE A O 1
ATOM 1433 N N . LEU A 1 187 ? 10.690 -1.524 6.861 1.00 95.56 187 LEU A N 1
ATOM 1434 C CA . LEU A 1 187 ? 11.068 -1.889 8.223 1.00 95.56 187 LEU A CA 1
ATOM 1435 C C . LEU A 1 187 ? 11.363 -0.612 8.998 1.00 95.56 187 LEU A C 1
ATOM 1437 O O . LEU A 1 187 ? 12.186 0.200 8.569 1.00 95.56 187 LEU A O 1
ATOM 1441 N N . TYR A 1 188 ? 10.733 -0.444 10.152 1.00 93.00 188 TYR A N 1
ATOM 1442 C CA . TYR A 1 188 ? 10.899 0.737 10.991 1.00 93.00 188 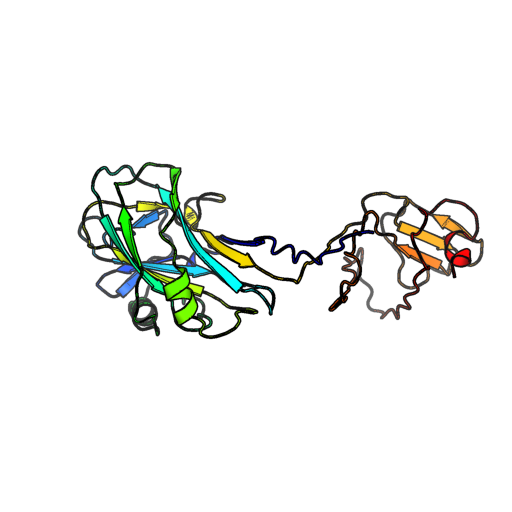TYR A CA 1
ATOM 1443 C C . TYR A 1 188 ? 10.890 0.361 12.471 1.00 93.00 188 TYR A C 1
ATOM 1445 O O . TYR A 1 188 ? 10.520 -0.744 12.854 1.00 93.00 188 TYR A O 1
ATOM 1453 N N . THR A 1 189 ? 11.344 1.271 13.316 1.00 91.75 189 THR A N 1
ATOM 1454 C CA . THR A 1 189 ? 11.209 1.178 14.774 1.00 91.75 189 THR A CA 1
ATOM 1455 C C . THR A 1 189 ? 10.303 2.296 15.253 1.00 91.75 189 THR A C 1
ATOM 1457 O O . THR A 1 189 ? 10.362 3.399 14.720 1.00 91.75 189 THR A O 1
ATOM 1460 N N . THR A 1 190 ? 9.470 2.011 16.243 1.00 87.19 190 THR A N 1
ATOM 1461 C CA . THR A 1 190 ? 8.515 2.947 16.843 1.00 87.19 190 THR A CA 1
ATOM 1462 C C . THR A 1 190 ? 8.377 2.595 18.324 1.00 87.19 190 THR A C 1
ATOM 1464 O O . THR A 1 190 ? 8.570 1.437 18.704 1.00 87.19 190 THR A O 1
ATOM 1467 N N . ASN A 1 191 ? 8.075 3.588 19.155 1.00 84.38 191 ASN A N 1
ATOM 1468 C CA . ASN A 1 191 ? 7.670 3.395 20.547 1.00 84.38 191 ASN A CA 1
ATOM 1469 C C . ASN A 1 191 ? 6.140 3.327 20.685 1.00 84.38 191 ASN A C 1
ATOM 1471 O O . ASN A 1 191 ? 5.626 3.095 21.778 1.00 84.38 191 ASN A O 1
ATOM 1475 N N . THR A 1 192 ? 5.414 3.529 19.587 1.00 82.00 192 THR A N 1
ATOM 1476 C CA . THR A 1 192 ? 3.961 3.429 19.520 1.00 82.00 192 THR A CA 1
ATOM 1477 C C . THR A 1 192 ? 3.564 2.014 19.122 1.00 82.00 192 THR A C 1
ATOM 1479 O O . THR A 1 192 ? 4.162 1.396 18.244 1.00 82.00 192 THR A O 1
ATOM 1482 N N . THR A 1 193 ? 2.510 1.496 19.743 1.00 79.12 193 THR A N 1
ATOM 1483 C CA . THR A 1 193 ? 1.875 0.244 19.330 1.00 79.12 193 THR A CA 1
ATOM 1484 C C . THR A 1 193 ? 0.366 0.424 19.298 1.00 79.12 193 THR A C 1
ATOM 1486 O O . THR A 1 193 ? -0.186 1.246 20.030 1.00 79.12 193 THR A O 1
ATOM 1489 N N . THR A 1 194 ? -0.307 -0.344 18.451 1.00 81.31 194 THR A N 1
ATOM 1490 C CA . THR A 1 194 ? -1.767 -0.410 18.417 1.00 81.31 194 THR A CA 1
ATOM 1491 C C . THR A 1 194 ? -2.195 -1.769 18.937 1.00 81.31 194 THR A C 1
ATOM 1493 O O . THR A 1 194 ? -1.788 -2.803 18.412 1.00 81.31 194 THR A O 1
ATOM 1496 N N . ILE A 1 195 ? -3.039 -1.765 19.964 1.00 83.56 195 ILE A N 1
ATOM 1497 C CA . ILE A 1 195 ? -3.688 -2.970 20.473 1.00 83.56 195 ILE A CA 1
ATOM 1498 C C . ILE A 1 195 ? -5.092 -2.984 19.885 1.00 83.56 195 ILE A C 1
ATOM 1500 O O . ILE A 1 195 ? -5.869 -2.060 20.106 1.00 83.56 195 ILE A O 1
ATOM 1504 N N . SER A 1 196 ? -5.402 -4.016 19.107 1.00 87.25 196 SER A N 1
ATOM 1505 C CA . SER A 1 196 ? -6.747 -4.257 18.585 1.00 87.25 196 SER A CA 1
ATOM 1506 C C . SER A 1 196 ? -7.293 -5.535 19.196 1.00 87.25 196 SER A C 1
ATOM 1508 O O . SER A 1 196 ? -6.575 -6.530 19.302 1.00 87.25 196 SER A O 1
ATOM 1510 N N . ALA A 1 197 ? -8.561 -5.506 19.586 1.00 89.69 197 ALA A N 1
ATOM 1511 C CA . ALA A 1 197 ? -9.256 -6.663 20.115 1.00 89.69 197 ALA A CA 1
ATOM 1512 C C . ALA A 1 197 ? -10.689 -6.689 19.611 1.00 89.69 197 ALA A C 1
ATOM 1514 O O . ALA A 1 197 ? -11.333 -5.655 19.448 1.00 89.69 197 ALA A O 1
ATOM 1515 N N . THR A 1 198 ? -11.179 -7.898 19.392 1.00 92.06 198 THR A N 1
ATOM 1516 C CA . THR A 1 198 ? -12.556 -8.175 19.008 1.00 92.06 198 THR A CA 1
ATOM 1517 C C . THR A 1 198 ? -13.205 -9.021 20.091 1.00 92.06 198 THR A C 1
ATOM 1519 O O . THR A 1 198 ? -12.538 -9.780 20.799 1.00 92.06 198 THR A O 1
ATOM 1522 N N . ILE A 1 199 ? -14.516 -8.866 20.254 1.00 92.00 199 ILE A N 1
ATOM 1523 C CA . ILE A 1 199 ? -15.299 -9.715 21.147 1.00 92.00 199 ILE A CA 1
ATOM 1524 C C . ILE A 1 199 ? -15.474 -11.068 20.454 1.00 92.00 199 ILE A C 1
ATOM 1526 O O . ILE A 1 199 ? -16.062 -11.148 19.380 1.00 92.00 199 ILE A O 1
ATOM 1530 N N . THR A 1 200 ? -14.922 -12.126 21.046 1.00 88.88 200 THR A N 1
ATOM 1531 C CA . THR A 1 200 ? -14.927 -13.488 20.476 1.00 88.88 200 THR A CA 1
ATOM 1532 C C . THR A 1 200 ? -15.708 -14.500 21.317 1.00 88.88 200 THR A C 1
ATOM 1534 O O . THR A 1 200 ? -15.873 -15.644 20.899 1.00 88.88 200 THR A O 1
ATOM 1537 N N . SER A 1 201 ? -16.200 -14.095 22.491 1.00 91.94 201 SER A N 1
ATOM 1538 C CA . SER A 1 201 ? -16.997 -14.926 23.398 1.00 91.94 201 SER A CA 1
ATOM 1539 C C . SER A 1 201 ? -18.363 -14.289 23.627 1.00 91.94 201 SER A C 1
ATOM 1541 O O . SER A 1 201 ? -18.424 -13.103 23.931 1.00 91.94 201 SER A O 1
ATOM 1543 N N . GLY A 1 202 ? -19.439 -15.080 23.594 1.00 91.94 202 GLY A N 1
ATOM 1544 C CA . GLY A 1 202 ? -20.798 -14.597 23.897 1.00 91.94 202 GLY A CA 1
ATOM 1545 C C . GLY A 1 202 ? -21.015 -14.201 25.363 1.00 91.94 202 GLY A C 1
ATOM 1546 O O . GLY A 1 202 ? -22.086 -13.767 25.745 1.00 91.94 202 GLY A O 1
ATOM 1547 N N . THR A 1 203 ? -20.017 -14.365 26.234 1.00 95.31 203 THR A N 1
ATOM 1548 C CA . THR A 1 203 ? -20.059 -13.818 27.603 1.00 95.31 203 THR A CA 1
ATOM 1549 C C . THR A 1 203 ? -19.376 -12.454 27.711 1.00 95.31 203 THR A C 1
ATOM 1551 O O . THR A 1 203 ? -19.167 -11.960 28.820 1.00 95.31 203 THR A O 1
ATOM 1554 N N . ASN A 1 204 ? -18.934 -11.885 26.591 1.00 95.31 204 ASN A N 1
ATOM 1555 C CA . ASN A 1 204 ? -18.190 -10.631 26.538 1.00 95.31 204 ASN A CA 1
ATOM 1556 C C . ASN A 1 204 ? -18.999 -9.486 25.918 1.00 95.31 204 ASN A C 1
ATOM 1558 O O . ASN A 1 204 ? -18.571 -8.339 25.971 1.00 95.31 204 ASN A O 1
ATOM 1562 N N . ASP A 1 205 ? -20.201 -9.761 25.441 1.00 95.19 205 ASP A N 1
ATOM 1563 C CA . ASP A 1 205 ? -21.256 -8.797 25.184 1.00 95.19 205 ASP A CA 1
ATOM 1564 C C . ASP A 1 205 ? -22.545 -9.255 25.872 1.00 95.19 205 ASP A C 1
ATOM 1566 O O . ASP A 1 205 ? -22.748 -10.436 26.160 1.00 95.19 205 ASP A O 1
ATOM 1570 N N . ALA A 1 206 ? -23.373 -8.296 26.270 1.00 96.00 206 ALA A N 1
ATOM 1571 C CA . ALA A 1 206 ? -24.590 -8.593 27.006 1.00 96.00 206 ALA A CA 1
ATOM 1572 C C . ALA A 1 206 ? -25.571 -7.428 26.973 1.00 96.00 206 ALA A C 1
ATOM 1574 O O . ALA A 1 206 ? -25.172 -6.265 26.926 1.00 96.00 206 ALA A O 1
ATOM 1575 N N . GLU A 1 207 ? -26.850 -7.730 27.141 1.00 96.25 207 GLU A N 1
ATOM 1576 C CA . GLU A 1 207 ? -27.899 -6.733 27.323 1.00 96.25 207 GLU A CA 1
ATOM 1577 C C . GLU A 1 207 ? -28.662 -7.004 28.606 1.00 96.25 207 GLU A C 1
ATOM 1579 O O . GLU A 1 207 ? -29.070 -8.132 28.869 1.00 96.25 207 GLU A O 1
ATOM 1584 N N . GLN A 1 208 ? -28.910 -5.970 29.400 1.00 96.69 208 GLN A N 1
ATOM 1585 C CA . GLN A 1 208 ? -29.714 -6.087 30.605 1.00 96.69 208 GLN A CA 1
ATOM 1586 C C . GLN A 1 208 ? -30.970 -5.235 30.505 1.00 96.69 208 GLN A C 1
ATOM 1588 O O . GLN A 1 208 ? -30.890 -4.021 30.325 1.00 96.69 208 GLN A O 1
ATOM 1593 N N . ILE A 1 209 ? -32.130 -5.853 30.719 1.00 96.00 209 ILE A N 1
ATOM 1594 C CA . ILE A 1 209 ? -33.419 -5.161 30.813 1.00 96.00 209 ILE A CA 1
ATOM 1595 C C . ILE A 1 209 ? -33.506 -4.451 32.168 1.00 96.00 209 ILE A C 1
ATOM 1597 O O . ILE A 1 209 ? -33.486 -5.092 33.215 1.00 96.00 209 ILE A O 1
ATOM 1601 N N . LEU A 1 210 ? -33.653 -3.126 32.170 1.00 95.62 210 LEU A N 1
ATOM 1602 C CA . LEU A 1 210 ? -33.595 -2.313 33.392 1.00 95.62 210 LEU A CA 1
ATOM 1603 C C . LEU A 1 210 ? -34.816 -2.484 34.312 1.00 95.62 210 LEU A C 1
ATOM 1605 O O . LEU A 1 210 ? -34.720 -2.212 35.503 1.00 95.62 210 LEU A O 1
ATOM 1609 N N . THR A 1 211 ? -35.957 -2.944 33.793 1.00 95.88 211 THR A N 1
ATOM 1610 C CA . THR A 1 211 ? -37.175 -3.157 34.597 1.00 95.88 211 THR A CA 1
ATOM 1611 C C . THR A 1 211 ? -37.187 -4.479 35.361 1.00 95.88 211 THR A C 1
ATOM 1613 O O . THR A 1 211 ? -37.844 -4.573 36.393 1.00 95.88 211 THR A O 1
ATOM 1616 N N . THR A 1 212 ? -36.488 -5.502 34.863 1.00 96.25 212 THR A N 1
ATOM 1617 C CA . THR A 1 212 ? -36.462 -6.851 35.462 1.00 96.25 212 THR A CA 1
ATOM 1618 C C . THR A 1 212 ? -35.089 -7.234 36.000 1.00 96.25 212 THR A C 1
ATOM 1620 O O . THR A 1 212 ? -34.989 -8.110 36.852 1.00 96.25 212 THR A O 1
ATOM 1623 N N . GLY A 1 213 ? -34.033 -6.593 35.500 1.00 96.56 213 GLY A N 1
ATOM 1624 C CA . GLY A 1 213 ? -32.647 -6.950 35.763 1.00 96.56 213 GLY A CA 1
ATOM 1625 C C . GLY A 1 213 ? -32.151 -8.159 34.969 1.00 96.56 213 GLY A C 1
ATOM 1626 O O . GLY A 1 213 ? -30.993 -8.530 35.126 1.00 96.56 213 GLY A O 1
ATOM 1627 N N . ASN A 1 214 ? -32.979 -8.784 34.129 1.00 96.94 214 ASN A N 1
ATOM 1628 C CA . ASN A 1 214 ? -32.569 -9.955 33.353 1.00 96.94 214 ASN A CA 1
ATOM 1629 C C . ASN A 1 214 ? -31.461 -9.595 32.359 1.00 96.94 214 ASN A C 1
ATOM 1631 O O . ASN A 1 214 ? -31.562 -8.569 31.685 1.00 96.94 214 ASN A O 1
ATOM 1635 N N . VAL A 1 215 ? -30.445 -10.459 32.263 1.00 97.56 215 VAL A N 1
ATOM 1636 C CA . VAL A 1 215 ? -29.293 -10.307 31.365 1.00 97.56 215 VAL A CA 1
ATOM 1637 C C . VAL A 1 215 ? -29.351 -11.355 30.254 1.00 97.56 215 VAL A C 1
ATOM 1639 O O . VAL A 1 215 ? -29.440 -12.551 30.535 1.00 97.56 215 VAL A O 1
ATOM 1642 N N . ASN A 1 216 ? -29.258 -10.896 29.009 1.00 95.81 216 ASN A N 1
ATOM 1643 C CA . ASN A 1 216 ? -29.186 -11.697 27.792 1.00 95.81 216 ASN A CA 1
ATOM 1644 C C . ASN A 1 216 ? -27.751 -11.673 27.240 1.00 95.81 216 ASN A C 1
ATOM 1646 O O . ASN A 1 216 ? -27.128 -10.617 27.210 1.00 95.81 216 ASN A O 1
ATOM 1650 N N . LEU A 1 217 ? -27.248 -12.832 26.803 1.00 95.62 217 LEU A N 1
ATOM 1651 C CA . LEU A 1 217 ? -25.868 -13.044 26.321 1.00 95.62 217 LEU A CA 1
ATOM 1652 C C . LEU A 1 217 ? -25.798 -13.550 24.863 1.00 95.62 217 LEU A C 1
ATOM 1654 O O . LEU A 1 217 ? -24.755 -13.997 24.410 1.00 95.62 217 LEU A O 1
ATOM 1658 N N . GLY A 1 218 ? -26.930 -13.635 24.159 1.00 84.88 218 GLY A N 1
ATOM 1659 C CA . GLY A 1 218 ? -27.023 -14.407 22.910 1.00 84.88 218 GLY A CA 1
ATOM 1660 C C . GLY A 1 218 ? -27.785 -13.724 21.786 1.00 84.88 218 GLY A C 1
ATOM 1661 O O . GLY A 1 218 ? -28.180 -14.402 20.840 1.00 84.88 218 GLY A O 1
ATOM 1662 N N . GLU A 1 219 ? -28.037 -12.423 21.903 1.00 82.62 219 GLU A N 1
ATOM 1663 C CA . GLU A 1 219 ? -28.726 -11.672 20.856 1.00 82.62 219 GLU A CA 1
ATOM 1664 C C . GLU A 1 219 ? -27.773 -11.384 19.691 1.00 82.62 219 GLU A C 1
ATOM 1666 O O . GLU A 1 219 ? -26.588 -11.119 19.877 1.00 82.62 219 GLU A O 1
ATOM 1671 N N . ALA A 1 220 ? -28.291 -11.465 18.463 1.00 85.81 220 ALA A N 1
ATOM 1672 C CA . ALA A 1 220 ? -27.499 -11.253 17.247 1.00 85.81 220 ALA A CA 1
ATOM 1673 C C . ALA A 1 220 ? -27.219 -9.765 16.956 1.00 85.81 220 ALA A C 1
ATOM 1675 O O . ALA A 1 220 ? -26.394 -9.446 16.099 1.00 85.81 220 ALA A O 1
ATOM 1676 N N . ALA A 1 221 ? -27.931 -8.868 17.637 1.00 90.81 221 ALA A N 1
ATOM 1677 C CA . ALA A 1 221 ? -27.774 -7.424 17.574 1.00 90.81 221 ALA A CA 1
ATOM 1678 C C . ALA A 1 221 ? -27.717 -6.865 19.002 1.00 90.81 221 ALA A C 1
ATOM 1680 O O . ALA A 1 221 ? -28.309 -7.441 19.911 1.00 90.81 221 ALA A O 1
ATOM 1681 N N . LEU A 1 222 ? -26.979 -5.768 19.183 1.00 91.88 222 LEU A N 1
ATOM 1682 C CA . LEU A 1 222 ? -26.821 -5.094 20.470 1.00 91.88 222 LEU A CA 1
ATOM 1683 C C . LEU A 1 222 ? -27.523 -3.737 20.461 1.00 91.88 222 LEU A C 1
ATOM 1685 O O . LEU A 1 222 ? -27.209 -2.864 19.638 1.00 91.88 222 LEU A O 1
ATOM 1689 N N . GLU A 1 223 ? -28.394 -3.514 21.443 1.00 91.44 223 GLU A N 1
ATOM 1690 C CA . GLU A 1 223 ? -29.289 -2.365 21.473 1.00 91.44 223 GLU A CA 1
ATOM 1691 C C . GLU A 1 223 ? -28.663 -1.199 22.239 1.00 91.44 223 GLU A C 1
ATOM 1693 O O . GLU A 1 223 ? -29.066 -0.795 23.338 1.00 91.44 223 GLU A O 1
ATOM 1698 N N . LEU A 1 224 ? -27.678 -0.576 21.594 1.00 90.75 224 LEU A N 1
ATOM 1699 C CA . LEU A 1 224 ? -26.921 0.545 22.160 1.00 90.75 224 LEU A CA 1
ATOM 1700 C C . LEU A 1 224 ? -27.779 1.799 22.396 1.00 90.75 224 LEU A C 1
ATOM 1702 O O . LEU A 1 224 ? -27.424 2.650 23.205 1.00 90.75 224 LEU A O 1
ATOM 1706 N N . GLY A 1 225 ? -28.941 1.905 21.741 1.00 88.50 225 GLY A N 1
ATOM 1707 C CA . GLY A 1 225 ? -29.888 3.016 21.903 1.00 88.50 225 GLY A CA 1
ATOM 1708 C C . GLY A 1 225 ? -30.610 3.069 23.258 1.00 88.50 225 GLY A C 1
ATOM 1709 O O . GLY A 1 225 ? -31.452 3.947 23.458 1.00 88.50 225 GLY A O 1
ATOM 1710 N N . GLY A 1 226 ? -30.315 2.141 24.175 1.00 88.94 226 GLY A N 1
ATOM 1711 C CA . GLY A 1 226 ? -30.824 2.138 25.549 1.00 88.94 226 GLY A CA 1
ATOM 1712 C C . GLY A 1 226 ? -32.194 1.479 25.725 1.00 88.94 226 GLY A C 1
ATOM 1713 O O . GLY A 1 226 ? -32.829 1.653 26.769 1.00 88.94 226 GLY A O 1
ATOM 1714 N N . LYS A 1 227 ? -32.688 0.755 24.713 1.00 89.31 227 LYS A N 1
ATOM 1715 C CA . LYS A 1 227 ? -33.938 -0.013 24.778 1.00 89.31 227 LYS A CA 1
ATOM 1716 C C . LYS A 1 227 ? -34.059 -1.031 23.644 1.00 89.31 227 LYS A C 1
ATOM 1718 O O . LYS A 1 227 ? -33.642 -0.742 22.526 1.00 89.31 227 LYS A O 1
ATOM 1723 N N . SER A 1 228 ? -34.815 -2.094 23.901 1.00 86.56 228 SER A N 1
ATOM 1724 C CA . SER A 1 228 ? -35.413 -2.957 22.878 1.00 86.56 228 SER A CA 1
ATOM 1725 C C . SER A 1 228 ? -36.931 -2.762 22.895 1.00 86.56 228 SER A C 1
ATOM 1727 O O . SER A 1 228 ? -37.611 -3.002 23.898 1.00 86.56 228 SER A O 1
ATOM 1729 N N . GLY A 1 229 ? -37.477 -2.208 21.807 1.00 85.69 229 GLY A N 1
ATOM 1730 C CA . GLY A 1 229 ? -38.879 -1.789 21.734 1.00 85.69 229 GLY A CA 1
ATOM 1731 C C . GLY A 1 229 ? -39.241 -0.736 22.794 1.00 85.69 229 GLY A C 1
ATOM 1732 O O . GLY A 1 229 ? -38.820 0.423 22.714 1.00 85.69 229 GLY A O 1
ATOM 1733 N N . THR A 1 230 ? -40.058 -1.130 23.775 1.00 87.75 230 THR A N 1
ATOM 1734 C CA . THR A 1 230 ? -40.450 -0.301 24.934 1.00 87.75 230 THR A CA 1
ATOM 1735 C C . THR A 1 230 ? -39.654 -0.612 26.200 1.00 87.75 230 THR A C 1
ATOM 1737 O O . THR A 1 230 ? -39.819 0.084 27.200 1.00 87.75 230 THR A O 1
ATOM 1740 N N . SER A 1 231 ? -38.827 -1.656 26.184 1.00 92.75 231 SER A N 1
ATOM 1741 C CA . SER A 1 231 ? -38.095 -2.135 27.353 1.00 92.75 231 SER A CA 1
ATOM 1742 C C . SER A 1 231 ? -36.757 -1.409 27.461 1.00 92.75 231 SER A C 1
ATOM 1744 O O . SER A 1 231 ? -35.901 -1.623 26.604 1.00 92.75 231 SER A O 1
ATOM 1746 N N . PRO A 1 232 ? -36.546 -0.557 28.478 1.00 94.44 232 PRO A N 1
ATOM 1747 C CA . PRO A 1 232 ? -35.268 0.117 28.659 1.00 94.44 232 PRO A CA 1
ATOM 1748 C C . PRO A 1 232 ? -34.174 -0.907 28.985 1.00 94.44 232 PRO A C 1
ATOM 1750 O O . PRO A 1 232 ? -34.400 -1.834 29.768 1.00 94.44 232 PRO A O 1
ATOM 1753 N N . GLN A 1 233 ? -33.000 -0.736 28.386 1.00 94.12 233 GLN A N 1
ATOM 1754 C CA . GLN A 1 233 ? -31.878 -1.665 28.484 1.00 94.12 233 GLN A CA 1
ATOM 1755 C C . GLN A 1 233 ? -30.544 -0.934 28.650 1.00 94.12 233 GLN A C 1
ATOM 1757 O O . GLN A 1 233 ? -30.405 0.237 28.300 1.00 94.12 233 GLN A O 1
ATOM 1762 N N . ILE A 1 234 ? -29.554 -1.656 29.167 1.00 94.31 234 ILE A N 1
ATOM 1763 C CA . ILE A 1 234 ? -28.140 -1.286 29.113 1.00 94.31 234 ILE A CA 1
ATOM 1764 C C . ILE A 1 234 ? -27.371 -2.389 28.387 1.00 94.31 234 ILE A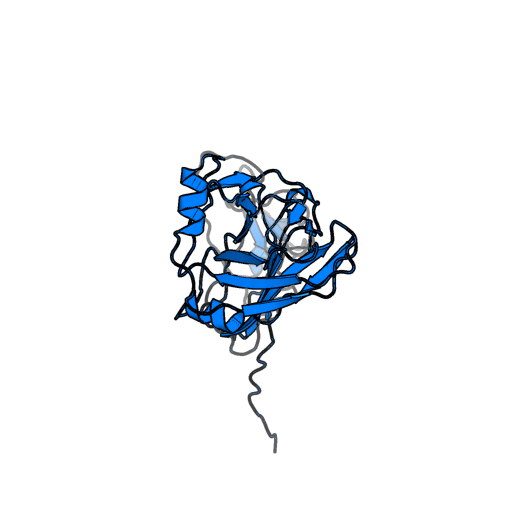 C 1
ATOM 1766 O O . ILE A 1 234 ? -27.627 -3.568 28.618 1.00 94.31 234 ILE A O 1
ATOM 1770 N N . THR A 1 235 ? -26.437 -2.001 27.521 1.00 95.25 235 THR A N 1
ATOM 1771 C CA . THR A 1 235 ? -25.523 -2.932 26.850 1.00 95.25 235 THR A CA 1
ATOM 1772 C C . THR A 1 235 ? -24.174 -2.933 27.562 1.00 95.25 235 THR A C 1
ATOM 1774 O O . THR A 1 235 ? -23.655 -1.871 27.913 1.00 95.25 235 THR A O 1
ATOM 1777 N N . GLY A 1 236 ? -23.613 -4.117 27.777 1.00 94.38 236 GLY A N 1
ATOM 1778 C CA . GLY A 1 236 ? -22.258 -4.328 28.264 1.00 94.38 236 GLY A CA 1
ATOM 1779 C C . GLY A 1 236 ? -21.355 -4.838 27.146 1.00 94.38 236 GLY A C 1
ATOM 1780 O O . GLY A 1 236 ? -21.758 -5.706 26.378 1.00 94.38 236 GLY A O 1
ATOM 1781 N N . LEU A 1 237 ? -20.135 -4.309 27.080 1.00 94.44 237 LEU A N 1
ATOM 1782 C CA . LEU A 1 237 ? -19.074 -4.759 26.183 1.00 94.44 237 LEU A CA 1
ATOM 1783 C C . LEU A 1 237 ? -17.809 -5.007 27.010 1.00 94.44 237 LEU A C 1
ATOM 1785 O O . LEU A 1 237 ? -17.394 -4.152 27.796 1.00 94.44 237 LEU A O 1
ATOM 1789 N N . ARG A 1 238 ? -17.175 -6.157 26.805 1.00 94.31 238 ARG A N 1
ATOM 1790 C CA . ARG A 1 238 ? -15.930 -6.572 27.451 1.00 94.31 238 ARG A CA 1
ATOM 1791 C C . ARG A 1 238 ? -14.948 -7.044 26.390 1.00 94.31 238 ARG A C 1
ATOM 1793 O O . ARG A 1 238 ? -15.220 -7.976 25.649 1.00 94.31 238 ARG A O 1
ATOM 1800 N N . PHE A 1 239 ? -13.758 -6.462 26.381 1.00 93.06 239 PHE A N 1
ATOM 1801 C CA . PHE A 1 239 ? -12.656 -6.926 25.545 1.00 93.06 239 PHE A CA 1
ATOM 1802 C C . PHE A 1 239 ? -11.639 -7.630 26.434 1.00 93.06 239 PHE A C 1
ATOM 1804 O O . PHE A 1 239 ? -11.161 -7.059 27.413 1.00 93.06 239 PHE A O 1
ATOM 1811 N N . GLU A 1 240 ? -11.335 -8.887 26.132 1.00 90.62 240 GLU A N 1
ATOM 1812 C CA . GLU A 1 240 ? -10.411 -9.678 26.939 1.00 90.62 240 GLU A CA 1
ATOM 1813 C C . GLU A 1 240 ? -8.986 -9.652 26.398 1.00 90.62 240 GLU A C 1
ATOM 1815 O O . GLU A 1 240 ? -8.746 -9.356 25.231 1.00 90.62 240 GLU A O 1
ATOM 1820 N N . ASN A 1 241 ? -8.030 -9.982 27.270 1.00 86.50 241 ASN A N 1
ATOM 1821 C CA . ASN A 1 241 ? -6.610 -10.093 26.934 1.00 86.50 241 ASN A CA 1
ATOM 1822 C C . ASN A 1 241 ? -5.986 -8.805 26.365 1.00 86.50 241 ASN A C 1
ATOM 1824 O O . ASN A 1 241 ? -5.000 -8.863 25.632 1.00 86.50 241 ASN A O 1
ATOM 1828 N N . ILE A 1 242 ? -6.502 -7.639 26.765 1.00 88.50 242 ILE A N 1
ATOM 1829 C CA . ILE A 1 242 ? -5.894 -6.345 26.442 1.00 88.50 242 ILE A CA 1
ATOM 1830 C C . ILE A 1 242 ? -4.637 -6.159 27.292 1.00 88.50 242 ILE A C 1
ATOM 1832 O O . ILE A 1 242 ? -4.706 -5.824 28.473 1.00 88.50 242 ILE A O 1
ATOM 1836 N N . GLN A 1 243 ? -3.476 -6.397 26.689 1.00 84.44 243 GLN A N 1
ATOM 1837 C CA . GLN A 1 243 ? -2.180 -6.221 27.342 1.00 84.44 243 GLN A CA 1
ATOM 1838 C C . GLN A 1 243 ? -1.645 -4.816 27.062 1.00 84.44 243 GLN A C 1
ATOM 1840 O O . GLN A 1 243 ? -0.961 -4.599 26.065 1.00 84.44 243 GLN A O 1
ATOM 1845 N N . ILE A 1 244 ? -1.958 -3.860 27.938 1.00 83.44 244 ILE A N 1
ATOM 1846 C CA . ILE A 1 244 ? -1.383 -2.510 27.871 1.00 83.44 244 ILE A CA 1
ATOM 1847 C C . ILE A 1 244 ? -0.042 -2.522 28.619 1.00 83.44 244 ILE A C 1
ATOM 1849 O O . ILE A 1 244 ? -0.024 -2.863 29.806 1.00 83.44 244 ILE A O 1
ATOM 1853 N N . PRO A 1 245 ? 1.085 -2.166 27.972 1.00 81.69 245 PRO A N 1
ATOM 1854 C CA . PRO A 1 245 ? 2.368 -2.080 28.657 1.00 81.69 245 PRO A CA 1
ATOM 1855 C C . PRO A 1 245 ? 2.312 -1.123 29.862 1.00 81.69 245 PRO A C 1
ATOM 1857 O O . PRO A 1 245 ? 1.683 -0.063 29.772 1.00 81.69 245 PRO A O 1
ATOM 1860 N N . PRO A 1 246 ? 2.983 -1.441 30.988 1.00 78.25 246 PRO A N 1
ATOM 1861 C CA . PRO A 1 246 ? 3.067 -0.525 32.122 1.00 78.25 246 PRO A CA 1
ATOM 1862 C C . PRO A 1 246 ? 3.612 0.847 31.702 1.00 78.25 246 PRO A C 1
ATOM 1864 O O . PRO A 1 246 ? 4.604 0.920 30.981 1.00 78.25 246 PRO A O 1
ATOM 1867 N N . ALA A 1 247 ? 2.974 1.919 32.182 1.00 81.56 247 ALA A N 1
ATOM 1868 C CA . ALA A 1 247 ? 3.290 3.316 31.855 1.00 81.56 247 ALA A CA 1
ATOM 1869 C C . ALA A 1 247 ? 3.106 3.727 30.377 1.00 81.56 247 ALA A C 1
ATOM 1871 O O . ALA A 1 247 ? 3.570 4.800 29.993 1.00 81.56 247 ALA A O 1
ATOM 1872 N N . ALA A 1 248 ? 2.415 2.924 29.556 1.00 84.00 248 ALA A N 1
ATOM 1873 C CA . ALA A 1 248 ? 2.010 3.361 28.224 1.00 84.00 248 ALA A CA 1
ATOM 1874 C C . ALA A 1 248 ? 1.047 4.558 28.310 1.00 84.00 248 ALA A C 1
ATOM 1876 O O . ALA A 1 248 ? 0.065 4.530 29.054 1.00 84.00 248 ALA A O 1
ATOM 1877 N N . GLU A 1 249 ? 1.317 5.595 27.520 1.00 87.38 249 GLU A N 1
ATOM 1878 C CA . GLU A 1 249 ? 0.376 6.688 27.293 1.00 87.38 249 GLU A CA 1
ATOM 1879 C C . GLU A 1 249 ? -0.637 6.265 26.221 1.00 87.38 249 GLU A C 1
ATOM 1881 O O . GLU A 1 249 ? -0.259 5.862 25.119 1.00 87.38 249 GLU A O 1
ATOM 1886 N N . ILE A 1 250 ? -1.932 6.344 26.537 1.00 86.62 250 ILE A N 1
ATOM 1887 C CA . ILE A 1 250 ? -2.999 6.090 25.563 1.00 86.62 250 ILE A CA 1
ATOM 1888 C C . ILE A 1 250 ? -3.224 7.377 24.773 1.00 86.62 250 ILE A C 1
ATOM 1890 O O . ILE A 1 250 ? -3.834 8.320 25.272 1.00 86.62 250 ILE A O 1
ATOM 1894 N N . THR A 1 251 ? -2.744 7.410 23.534 1.00 84.44 251 THR A N 1
ATOM 1895 C CA . THR A 1 251 ? -2.887 8.575 22.648 1.00 84.44 251 THR A CA 1
ATOM 1896 C C . THR A 1 251 ? -4.233 8.609 21.924 1.00 84.44 251 THR A C 1
ATOM 1898 O O . THR A 1 251 ? -4.744 9.684 21.622 1.00 84.44 251 THR A O 1
ATOM 1901 N N . ASN A 1 252 ? -4.827 7.443 21.655 1.00 83.19 252 ASN A N 1
ATOM 1902 C CA . ASN A 1 252 ? -6.157 7.299 21.069 1.00 83.19 252 ASN A CA 1
ATOM 1903 C C . ASN A 1 252 ? -6.792 5.969 21.505 1.00 83.19 252 ASN A C 1
ATOM 1905 O O . ASN A 1 252 ? -6.106 4.951 21.588 1.00 83.19 252 ASN A O 1
ATOM 1909 N N . ALA A 1 253 ? -8.104 5.970 21.736 1.00 86.81 253 ALA A N 1
ATOM 1910 C CA . ALA A 1 253 ? -8.890 4.771 22.005 1.00 86.81 253 ALA A CA 1
ATOM 1911 C C . ALA A 1 253 ? -10.290 4.940 21.409 1.00 86.81 253 ALA A C 1
ATOM 1913 O O . ALA A 1 253 ? -10.941 5.963 21.616 1.00 86.81 253 ALA A O 1
ATOM 1914 N N . TYR A 1 254 ? -10.752 3.935 20.672 1.00 90.56 254 TYR A N 1
ATOM 1915 C CA . TYR A 1 254 ? -12.075 3.925 20.059 1.00 90.56 254 TYR A CA 1
ATOM 1916 C C . TYR A 1 254 ? -12.642 2.505 20.040 1.00 90.56 254 TYR A C 1
ATOM 1918 O O . TYR A 1 254 ? -11.904 1.528 20.156 1.00 90.56 254 TYR A O 1
ATOM 1926 N N . ILE A 1 255 ? -13.962 2.410 19.897 1.00 91.31 255 ILE A N 1
ATOM 1927 C CA . ILE A 1 255 ? -14.679 1.160 19.639 1.00 91.31 255 ILE A CA 1
ATOM 1928 C C . ILE A 1 255 ? -15.299 1.297 18.251 1.00 91.31 255 ILE A C 1
ATOM 1930 O O . ILE A 1 255 ? -16.023 2.259 17.994 1.00 91.31 255 ILE A O 1
ATOM 1934 N N . GLU A 1 256 ? -15.003 0.354 17.362 1.00 91.62 256 GLU A N 1
ATOM 1935 C CA . GLU A 1 256 ? -15.628 0.269 16.043 1.00 91.62 256 GLU A CA 1
ATOM 1936 C C . GLU A 1 256 ? -16.853 -0.650 16.103 1.00 91.62 256 GLU A C 1
ATOM 1938 O O . GLU A 1 256 ? -16.812 -1.717 16.717 1.00 91.62 256 GLU A O 1
ATOM 1943 N N . LEU A 1 257 ? -17.957 -0.218 15.493 1.00 88.62 257 LEU A N 1
ATOM 1944 C CA . LEU A 1 257 ? -19.243 -0.914 15.507 1.00 88.62 257 LEU A CA 1
ATOM 1945 C C . LEU A 1 257 ? -19.858 -0.888 14.109 1.00 88.62 257 LEU A C 1
ATOM 1947 O O . LEU A 1 257 ? -19.765 0.113 13.399 1.00 88.62 257 LEU A O 1
ATOM 1951 N N . TYR A 1 258 ? -20.553 -1.966 13.756 1.00 89.06 258 TYR A N 1
ATOM 1952 C CA . TYR A 1 258 ? -21.271 -2.107 12.492 1.00 89.06 258 TYR A CA 1
ATOM 1953 C C . TYR A 1 258 ? -22.773 -2.154 12.767 1.00 89.06 258 TYR A C 1
ATOM 1955 O O . TYR A 1 258 ? -23.221 -2.822 13.698 1.00 89.06 258 TYR A O 1
ATOM 1963 N N . SER A 1 259 ? -23.565 -1.428 11.978 1.00 90.06 259 SER A N 1
ATOM 1964 C CA . SER A 1 259 ? -25.013 -1.389 12.169 1.00 90.06 259 SER A CA 1
ATOM 1965 C C . SER A 1 259 ? -25.675 -2.692 11.713 1.00 90.06 259 SER A C 1
ATOM 1967 O O . SER A 1 259 ? -25.457 -3.160 10.599 1.00 90.06 259 SER A O 1
ATOM 1969 N N . TYR A 1 260 ? -26.546 -3.249 12.560 1.00 90.06 260 TYR A N 1
ATOM 1970 C CA . TYR A 1 260 ? -27.420 -4.365 12.182 1.00 90.06 260 TYR A CA 1
ATOM 1971 C C . TYR A 1 260 ? -28.582 -3.914 11.276 1.00 90.06 260 TYR A C 1
ATOM 1973 O O . TYR A 1 260 ? -29.027 -4.650 10.399 1.00 90.06 260 TYR A O 1
ATOM 1981 N N . GLY A 1 261 ? -29.075 -2.686 11.467 1.00 88.25 261 GLY A N 1
ATOM 1982 C CA . GLY A 1 261 ? -30.221 -2.151 10.735 1.00 88.25 261 GLY A CA 1
ATOM 1983 C C . GLY A 1 261 ? -30.171 -0.638 10.541 1.00 88.25 261 GLY A C 1
ATOM 1984 O O . GLY A 1 261 ? -29.250 0.045 10.987 1.00 88.25 261 GLY A O 1
ATOM 1985 N N . THR A 1 262 ? -31.182 -0.106 9.854 1.00 90.31 262 THR A N 1
ATOM 1986 C CA . THR A 1 262 ? -31.309 1.326 9.556 1.00 90.31 262 THR A CA 1
ATOM 1987 C C . THR A 1 262 ? -32.386 1.966 10.424 1.00 90.31 262 THR A C 1
ATOM 1989 O O . THR A 1 262 ? -33.519 1.493 10.474 1.00 90.31 262 THR A O 1
ATOM 1992 N N . SER A 1 263 ? -32.050 3.085 11.060 1.00 86.62 263 SER A N 1
ATOM 1993 C CA . SER A 1 263 ? -32.991 3.936 11.789 1.00 86.62 263 SER A CA 1
ATOM 1994 C C . SER A 1 263 ? -32.791 5.389 11.353 1.00 86.62 263 SER A C 1
ATOM 1996 O O . SER A 1 263 ? -31.647 5.834 11.279 1.00 86.62 263 SER A O 1
ATOM 1998 N N . PRO A 1 264 ? -33.868 6.153 11.089 1.00 89.00 264 PRO A N 1
ATOM 1999 C CA . PRO A 1 264 ? -33.766 7.580 10.785 1.00 89.00 264 PRO A CA 1
ATOM 2000 C C . PRO A 1 264 ? -33.556 8.446 12.039 1.00 89.00 264 PRO A C 1
ATOM 2002 O O . PRO A 1 264 ? -33.363 9.653 11.927 1.00 89.00 264 PRO A O 1
ATOM 2005 N N . ASN A 1 265 ? -33.644 7.854 13.233 1.00 87.69 265 ASN A N 1
ATOM 2006 C CA . ASN A 1 265 ? -33.568 8.571 14.501 1.00 87.69 265 ASN A CA 1
ATOM 2007 C C . ASN A 1 265 ? -32.159 8.502 15.093 1.00 87.69 265 ASN A C 1
ATOM 2009 O O . ASN A 1 265 ? -31.547 7.434 15.115 1.00 87.69 265 ASN A O 1
ATOM 2013 N N . ASN A 1 266 ? -31.701 9.620 15.656 1.00 86.88 266 ASN A N 1
ATOM 2014 C CA . ASN A 1 266 ? -30.426 9.700 16.366 1.00 86.88 266 ASN A CA 1
ATOM 2015 C C . ASN A 1 266 ? -30.491 8.981 17.723 1.00 86.88 266 ASN A C 1
ATOM 2017 O O . ASN A 1 266 ? -31.500 9.058 18.427 1.00 86.88 266 ASN A O 1
ATOM 202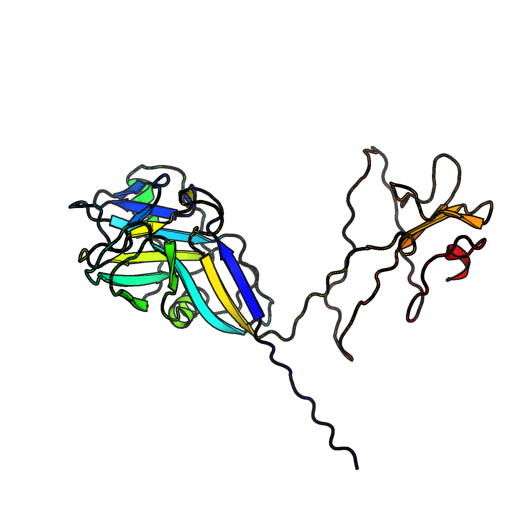1 N N . ALA A 1 267 ? -29.379 8.361 18.118 1.00 86.31 267 ALA A N 1
ATOM 2022 C CA . ALA A 1 267 ? -29.146 7.865 19.471 1.00 86.31 267 ALA A CA 1
ATOM 2023 C C . ALA A 1 267 ? -28.058 8.705 20.154 1.00 86.31 267 ALA A C 1
ATOM 2025 O O . ALA A 1 267 ? -27.084 9.105 19.517 1.00 86.31 267 ALA A O 1
ATOM 2026 N N . VAL A 1 268 ? -28.218 8.963 21.453 1.00 88.19 268 VAL A N 1
ATOM 2027 C CA . VAL A 1 268 ? -27.181 9.579 22.291 1.00 88.19 268 VAL A CA 1
ATOM 2028 C C . VAL A 1 268 ? -26.660 8.503 23.228 1.00 88.19 268 VAL A C 1
ATOM 2030 O O . VAL A 1 268 ? -27.403 8.002 24.069 1.00 88.19 268 VAL A O 1
ATOM 2033 N N . LEU A 1 269 ? -25.391 8.138 23.065 1.00 89.38 269 LEU A N 1
ATOM 2034 C CA . LEU A 1 269 ? -24.755 7.081 23.843 1.00 89.38 269 LEU A CA 1
ATOM 2035 C C . LEU A 1 269 ? -23.993 7.686 25.019 1.00 89.38 269 LEU A C 1
ATOM 2037 O O . LEU A 1 269 ? -23.269 8.668 24.864 1.00 89.38 269 LEU A O 1
ATOM 2041 N N . THR A 1 270 ? -24.143 7.087 26.197 1.00 89.44 270 THR A N 1
ATOM 2042 C CA . THR A 1 270 ? -23.300 7.385 27.358 1.00 89.44 270 THR A CA 1
ATOM 2043 C C . THR A 1 270 ? -22.473 6.155 27.674 1.00 89.44 270 THR A C 1
ATOM 2045 O O . THR A 1 270 ? -23.027 5.106 27.993 1.00 89.44 270 THR A O 1
ATOM 2048 N N . PHE A 1 271 ? -21.153 6.295 27.609 1.00 88.19 271 PHE A N 1
ATOM 2049 C CA . PHE A 1 271 ? -20.227 5.225 27.956 1.00 88.19 271 PHE A CA 1
ATOM 2050 C C . PHE A 1 271 ? -19.855 5.301 29.435 1.00 88.19 271 PHE A C 1
ATOM 2052 O O . PHE A 1 271 ? -19.657 6.385 29.990 1.00 88.19 271 PHE A O 1
ATOM 2059 N N . ARG A 1 272 ? -19.763 4.132 30.068 1.00 89.19 272 ARG A N 1
ATOM 2060 C CA . ARG A 1 272 ? -19.226 3.942 31.417 1.00 89.19 272 ARG A CA 1
ATOM 2061 C C . ARG A 1 272 ? -18.284 2.749 31.392 1.00 89.19 272 ARG A C 1
ATOM 2063 O O . ARG A 1 272 ? -18.475 1.834 30.595 1.00 89.19 272 ARG A O 1
ATOM 2070 N N . THR A 1 273 ? -17.289 2.774 32.262 1.00 87.56 273 THR A N 1
ATOM 2071 C CA . THR A 1 273 ? -16.293 1.713 32.399 1.00 87.56 273 THR A CA 1
ATOM 2072 C C . THR A 1 273 ? -16.295 1.219 33.834 1.00 87.56 273 THR A C 1
ATOM 2074 O O . THR A 1 273 ? -16.306 2.039 34.754 1.00 87.56 273 THR A O 1
ATOM 2077 N N . GLU A 1 274 ? -16.228 -0.094 34.031 1.00 89.00 274 GLU A N 1
ATOM 2078 C CA . GLU A 1 274 ? -15.861 -0.645 35.336 1.00 89.00 274 GLU A CA 1
ATOM 2079 C C . GLU A 1 274 ? -14.348 -0.492 35.570 1.00 89.00 274 GLU A C 1
ATOM 2081 O O . GLU A 1 274 ? -13.571 -0.359 34.620 1.00 89.00 274 GLU A O 1
ATOM 2086 N N . LEU A 1 275 ? -13.935 -0.444 36.838 1.00 86.44 275 LEU A N 1
ATOM 2087 C CA . LEU A 1 275 ? -12.522 -0.367 37.210 1.00 86.44 275 LEU A CA 1
ATOM 2088 C C . LEU A 1 275 ? -11.890 -1.762 37.199 1.00 86.44 275 LEU A C 1
ATOM 2090 O O . LEU A 1 275 ? -12.559 -2.760 37.446 1.00 86.44 275 LEU A O 1
ATOM 2094 N N . GLU A 1 276 ? -10.574 -1.801 36.993 1.00 86.50 276 GLU A N 1
ATOM 2095 C CA . GLU A 1 276 ? -9.765 -3.027 37.002 1.00 86.50 276 GLU A CA 1
ATOM 2096 C C . GLU A 1 276 ? -10.139 -4.036 35.896 1.00 86.50 276 GLU A C 1
ATOM 2098 O O . GLU A 1 276 ? -10.606 -3.670 34.817 1.00 86.50 276 GLU A O 1
ATOM 2103 N N . ASN A 1 277 ? -9.813 -5.313 36.112 1.00 88.19 277 ASN A N 1
ATOM 2104 C CA . ASN A 1 277 ? -10.045 -6.378 35.147 1.00 88.19 277 ASN A CA 1
ATOM 2105 C C . ASN A 1 277 ? -11.482 -6.892 35.279 1.00 88.19 277 ASN A C 1
ATOM 2107 O O . ASN A 1 277 ? -11.833 -7.537 36.270 1.00 88.19 277 ASN A O 1
ATOM 2111 N N . SER A 1 278 ? -12.303 -6.615 34.269 1.00 91.75 278 SER A N 1
ATOM 2112 C CA . SER A 1 278 ? -13.711 -6.993 34.264 1.00 91.75 278 SER A CA 1
ATOM 2113 C C . SER A 1 278 ? -13.907 -8.507 34.194 1.00 91.75 278 SER A C 1
ATOM 2115 O O . SER A 1 278 ? -13.293 -9.220 33.390 1.00 91.75 278 SER A O 1
ATOM 2117 N N . ALA A 1 279 ? -14.839 -9.012 35.002 1.00 93.19 279 ALA A N 1
ATOM 2118 C CA . ALA A 1 279 ? -15.316 -10.385 34.874 1.00 93.19 279 ALA A CA 1
ATOM 2119 C C . ALA A 1 279 ? -16.211 -10.532 33.631 1.00 93.19 279 ALA A C 1
ATOM 2121 O O . ALA A 1 279 ? -16.911 -9.591 33.247 1.00 93.19 279 ALA A O 1
ATOM 2122 N N . ALA A 1 280 ? -16.261 -11.726 33.036 1.00 95.50 280 ALA A N 1
ATOM 2123 C CA . ALA A 1 280 ? -17.231 -12.042 31.984 1.00 95.50 280 ALA A CA 1
ATOM 2124 C C . ALA A 1 280 ? -18.674 -11.777 32.454 1.00 95.50 280 ALA A C 1
ATOM 2126 O O . ALA A 1 280 ? -18.964 -11.882 33.650 1.00 95.50 280 ALA A O 1
ATOM 2127 N N . TYR A 1 281 ? -19.575 -11.414 31.541 1.00 96.62 281 TYR A N 1
ATOM 2128 C CA . TYR A 1 281 ? -20.994 -11.269 31.850 1.00 96.62 281 TYR A CA 1
ATOM 2129 C C . TYR A 1 281 ? -21.632 -12.632 32.145 1.00 96.62 281 TYR A C 1
ATOM 2131 O O . TYR A 1 281 ? -21.219 -13.669 31.630 1.00 96.62 281 TYR A O 1
ATOM 2139 N N . THR A 1 282 ? -22.644 -12.626 33.010 1.00 97.38 282 THR A N 1
ATOM 2140 C CA . THR A 1 282 ? -23.425 -13.808 33.383 1.00 97.38 282 THR A CA 1
ATOM 2141 C C . THR A 1 282 ? -24.908 -13.465 33.319 1.00 97.38 282 THR A C 1
ATOM 2143 O O . THR A 1 282 ? -25.277 -12.292 33.307 1.00 97.38 282 THR A O 1
ATOM 2146 N N . THR A 1 283 ? -25.770 -14.478 33.339 1.00 97.31 283 THR A N 1
ATOM 2147 C CA . THR A 1 283 ? -27.230 -14.302 33.369 1.00 97.31 283 THR A CA 1
ATOM 2148 C C . THR A 1 283 ? -27.767 -13.912 34.752 1.00 97.31 283 THR A C 1
ATOM 2150 O O . THR A 1 283 ? -28.977 -13.951 34.975 1.00 97.31 283 THR A O 1
ATOM 2153 N N . ALA A 1 284 ? -26.896 -13.592 35.718 1.00 97.81 284 ALA A N 1
ATOM 2154 C CA . ALA A 1 284 ? -27.331 -13.133 37.030 1.00 97.81 284 ALA A CA 1
ATOM 2155 C C . ALA A 1 284 ? -28.118 -11.818 36.904 1.00 97.81 284 ALA A C 1
ATOM 2157 O O . ALA A 1 284 ? -27.778 -10.929 36.122 1.00 97.81 284 ALA A O 1
ATOM 2158 N N . VAL A 1 285 ? -29.186 -11.689 37.689 1.00 97.62 285 VAL A N 1
ATOM 2159 C CA . VAL A 1 285 ? -30.032 -10.493 37.673 1.00 97.62 285 VAL A CA 1
ATOM 2160 C C . VAL A 1 285 ? -29.204 -9.274 38.094 1.00 97.62 285 VAL A C 1
ATOM 2162 O O . VAL A 1 285 ? -28.466 -9.327 39.077 1.00 97.62 285 VAL A O 1
ATOM 2165 N N . ASN A 1 286 ? -29.346 -8.173 37.358 1.00 96.38 286 ASN A N 1
ATOM 2166 C CA . ASN A 1 286 ? -28.639 -6.903 37.542 1.00 96.38 286 ASN A CA 1
ATOM 2167 C C . ASN A 1 286 ? -27.117 -6.958 37.330 1.00 96.38 286 ASN A C 1
ATOM 2169 O O . ASN A 1 286 ? -26.415 -6.036 37.743 1.00 96.38 286 ASN A O 1
ATOM 2173 N N . HIS A 1 287 ? -26.583 -8.003 36.691 1.00 96.19 287 HIS A N 1
ATOM 2174 C CA . HIS A 1 287 ? -25.134 -8.203 36.606 1.00 96.19 287 HIS A CA 1
ATOM 2175 C C . HIS A 1 287 ? -24.376 -7.115 35.829 1.00 96.19 287 HIS A C 1
ATOM 2177 O O . HIS A 1 287 ? -23.186 -6.937 36.075 1.00 96.19 287 HIS A O 1
ATOM 2183 N N . ILE A 1 288 ? -25.028 -6.384 34.916 1.00 95.06 288 ILE A N 1
ATOM 2184 C CA . ILE A 1 288 ? -24.418 -5.243 34.213 1.00 95.06 288 ILE A CA 1
ATOM 2185 C C . ILE A 1 288 ? -24.595 -3.970 35.042 1.00 95.06 288 ILE A C 1
ATOM 2187 O O . ILE A 1 288 ? -23.625 -3.275 35.338 1.00 95.06 288 ILE A O 1
ATOM 2191 N N . SER A 1 289 ? -25.826 -3.658 35.455 1.00 93.94 289 SER A N 1
ATOM 2192 C CA . SER A 1 289 ? -26.113 -2.408 36.170 1.00 93.94 289 SER A CA 1
ATOM 2193 C C . SER A 1 289 ? -25.479 -2.337 37.560 1.00 93.94 289 SER A C 1
ATOM 2195 O O . SER A 1 289 ? -25.321 -1.239 38.076 1.00 93.94 289 SER A O 1
ATOM 2197 N N . ALA A 1 290 ? -25.128 -3.476 38.166 1.00 93.50 290 ALA A N 1
ATOM 2198 C CA . ALA A 1 290 ? -24.462 -3.542 39.468 1.00 93.50 290 ALA A CA 1
ATOM 2199 C C . ALA A 1 290 ? -22.941 -3.297 39.413 1.00 93.50 290 ALA A C 1
ATOM 2201 O O . ALA A 1 290 ? -22.300 -3.275 40.459 1.00 93.50 290 ALA A O 1
ATOM 2202 N N . ARG A 1 291 ? -22.352 -3.136 38.219 1.00 87.50 291 ARG A N 1
ATOM 2203 C CA . ARG A 1 291 ? -20.905 -2.903 38.028 1.00 87.50 291 ARG A CA 1
ATOM 2204 C C . ARG A 1 291 ? -20.503 -1.424 38.039 1.00 87.50 291 ARG A C 1
ATOM 2206 O O . ARG A 1 291 ? -19.345 -1.114 37.781 1.00 87.50 291 ARG A O 1
ATOM 2213 N N . ASN A 1 292 ? -21.456 -0.529 38.305 1.00 63.88 292 ASN A N 1
ATOM 2214 C CA . ASN A 1 292 ? -21.276 0.924 38.314 1.00 63.88 292 ASN A CA 1
ATOM 2215 C C . ASN A 1 292 ? -21.703 1.530 39.648 1.00 63.88 292 ASN A C 1
ATOM 2217 O O . ASN A 1 292 ? -22.826 1.206 40.094 1.00 63.88 292 ASN A O 1
#

Secondary structure (DSSP, 8-state):
----------PEEEEEEE--SGGGEEEEETT--EE---SEEETTSEETTEEEEEEEEEEEEE--TT-EEEEEEEEEEB-S-B-S-EEEEEEEBSSSPPPPPS--SHHHHHHHHTS-B-SS-EEEEE--B-TT-EEEPPP-HHHHHHH-SS--SEEEEEEEEEE-S-S--EEE-GGG-TTTS-EEEEEEE-S---------STTSEEEEETTT--EES--SS--TTSEETTEEEEEEE------PPTT------------SS--SS---------SSSPPPP-SSTTTTGGG-

Sequence (292 aa):
MALCFSCFVFSQSQYQTEISSQSNDAEVLANNTVSFDSSDLELSGKDGTNLQETFLYFNDITLPSDAVVNNVYLIFYGDEVSTNSTTLKINGEIGSSLPYPASTASSTGLNLKSRNYSSNFVEWITNGCQVNQKYQSPDLKNIFSEMFPGTVNSANISFRIKGNAQGDFTVKSFSGGIGYRPKLVILYTTNTTTISATITSGTNDAEQILTTGNVNLGEAALELGGKSGTSPQITGLRFENIQIPPAAEITNAYIELYSYGTSPNNAVLTFRTELENSAAYTTAVNHISARN